Protein AF-A0A971TIW9-F1 (afdb_monomer)

pLDDT: mean 75.79, std 21.66, range [33.97, 98.25]

Radius of gyration: 29.21 Å; Cα contacts (8 Å, |Δi|>4): 356; chains: 1; bounding box: 80×48×83 Å

Foldseek 3Di:
DPPPDLVQLVVQLVVLVCQLPVQLVCCVVPVPVPDPVVSVVSNVVSNVVSVVSNVVSVVVSVPPDPVVVVVCVVVPPDPDDDPDDDFDDDDNDGDPPPPPPPPDPDDPPPFADEDEDAEEEAPAEAEGHHEYAYAEAEYQQEYLEEYEYRYQEYEANDEYNYEYEDDHAEYADDAPYEYAEEYEDAAYNYYHYNYYYNYHDHYDPNRDPPPDPPPPPPDPDDDDD

Nearest PDB structures (foldseek):
  5l8b-assembly2_Q  TM=6.158E-01  e=6.269E+00  Rhodospirillum rubrum
  5l89-assembly3_Z  TM=5.753E-01  e=5.936E+00  Rhodospirillum rubrum
  5l8b-assembly4_a  TM=6.052E-01  e=6.994E+00  Rhodospirillum rubrum

Solvent-accessible surface area (backbone atoms only — not comparable to full-atom values): 12823 Å² total; per-residue (Å²): 133,84,82,73,50,77,69,49,28,56,49,38,35,53,52,16,52,47,48,37,52,48,52,47,53,48,47,69,73,68,35,84,87,53,58,70,68,58,54,51,54,54,39,54,49,37,40,51,53,18,49,50,48,24,52,54,23,50,51,59,48,68,72,55,74,74,72,64,67,58,48,59,59,62,71,71,68,70,95,65,93,74,86,79,82,82,84,77,82,60,90,93,51,86,67,81,76,71,72,74,78,73,78,66,83,67,71,96,79,71,87,51,49,78,47,75,46,63,67,44,76,36,82,56,62,36,76,54,39,34,31,40,43,33,44,35,38,37,32,53,47,21,26,61,23,38,36,38,39,41,24,45,33,35,41,36,42,20,46,25,55,25,40,39,36,38,37,39,39,37,40,37,31,34,70,80,9,39,30,59,27,38,38,36,40,75,37,34,65,41,72,48,76,63,32,49,71,74,32,59,80,45,64,52,94,85,39,69,69,77,78,72,86,64,74,81,74,78,74,80,83,76,81,87,132

Mean predicted aligned error: 17.7 Å

Sequence (225 aa):
MIKFGKAGSVAGTVVGLFIAFWLPFMVLGLGHNLPAVAQTIIICTAILVGGLVSFVSAFFGTVIPSNLDDLDKLVGADGVGGRGRIEIVKNGKKIVIEPARSRSSGKPGDGFQEISGHVINMDKPIEGPTRFRCHTLEIEAGAMADIDVEAHVALLSGPIDGRVTFFGHHLAIAEGAVLTGDLTIRRAHTVEIEGQVQGEINGRENCFAFQDLRPQANSPDTPPA

Secondary structure (DSSP, 8-state):
-----THHHHHHHHHHHHHHHHHHHHHHHHGGGS-HHHHHHHHHHHHHHHHHHHHHHHHHHHHS-GGGHHHHHHHSS--S----------TT---------------S-SSPEEEE-SEEEE-S-B-S-EEEESSEEEESS-BSS-EEEE-SEEEE-S-B-S-EEEESSEEEE-TT-EE-S-EEEEE-SEEEE-SEE-S-EEE-TTS--------------PPP-

Structure (mmCIF, N/CA/C/O backbone):
data_AF-A0A971TIW9-F1
#
_entry.id   AF-A0A971TIW9-F1
#
loop_
_atom_site.group_PDB
_atom_site.id
_atom_site.type_symbol
_atom_site.label_atom_id
_atom_site.label_alt_id
_atom_site.label_comp_id
_atom_site.label_asym_id
_atom_site.label_entity_id
_atom_site.label_seq_id
_atom_site.pdbx_PDB_ins_code
_atom_site.Cartn_x
_atom_site.Cartn_y
_atom_site.Cartn_z
_atom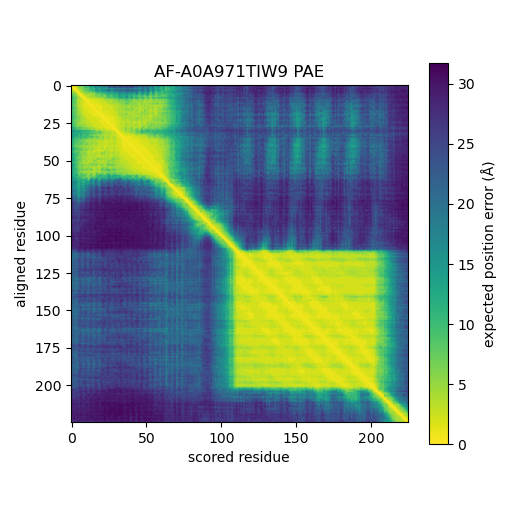_site.occupancy
_atom_site.B_iso_or_equiv
_atom_site.auth_seq_id
_atom_site.auth_comp_id
_atom_site.auth_asym_id
_atom_site.auth_atom_id
_atom_site.pdbx_PDB_model_num
ATOM 1 N N . MET A 1 1 ? 11.297 -12.223 -6.460 1.00 41.75 1 MET A N 1
ATOM 2 C CA . MET A 1 1 ? 11.631 -10.801 -6.693 1.00 41.75 1 MET A CA 1
ATOM 3 C C . MET A 1 1 ? 13.125 -10.624 -6.459 1.00 41.75 1 MET A C 1
ATOM 5 O O . MET A 1 1 ? 13.566 -10.711 -5.320 1.00 41.75 1 MET A O 1
ATOM 9 N N . ILE A 1 2 ? 13.926 -10.507 -7.520 1.00 39.75 2 ILE A N 1
ATOM 10 C CA . ILE A 1 2 ? 15.374 -10.290 -7.389 1.00 39.75 2 ILE A CA 1
ATOM 11 C C . ILE A 1 2 ? 15.553 -8.825 -6.985 1.00 39.75 2 ILE A C 1
ATOM 13 O O . ILE A 1 2 ? 15.167 -7.933 -7.737 1.00 39.75 2 ILE A O 1
ATOM 17 N N . LYS A 1 3 ? 16.058 -8.576 -5.773 1.00 40.16 3 LYS A N 1
ATOM 18 C CA . LYS A 1 3 ? 16.328 -7.224 -5.271 1.00 40.16 3 LYS A CA 1
ATOM 19 C C . LYS A 1 3 ? 17.497 -6.631 -6.063 1.00 40.16 3 LYS A C 1
ATOM 21 O O . LYS A 1 3 ? 18.653 -6.790 -5.681 1.00 40.16 3 LYS A O 1
ATOM 26 N N . PHE A 1 4 ? 17.205 -5.961 -7.173 1.00 48.56 4 PHE A N 1
ATOM 27 C CA . PHE A 1 4 ? 18.175 -5.112 -7.857 1.00 48.56 4 PHE A CA 1
ATOM 28 C C . PHE A 1 4 ? 18.358 -3.831 -7.038 1.00 48.56 4 PHE A C 1
ATOM 30 O O . PHE A 1 4 ? 17.737 -2.807 -7.297 1.00 48.56 4 PHE A O 1
ATOM 37 N N . GLY A 1 5 ? 19.183 -3.914 -5.992 1.00 54.50 5 GLY A N 1
ATOM 38 C CA . GLY A 1 5 ? 19.692 -2.728 -5.305 1.00 54.50 5 GLY A CA 1
ATOM 39 C C . GLY A 1 5 ? 20.625 -1.917 -6.213 1.00 54.50 5 GLY A C 1
ATOM 40 O O . GLY A 1 5 ? 20.881 -2.298 -7.355 1.00 54.50 5 GLY A O 1
ATOM 41 N N . LYS A 1 6 ? 21.202 -0.831 -5.682 1.00 51.62 6 LYS A N 1
ATOM 42 C CA . LYS A 1 6 ? 22.160 0.074 -6.364 1.00 51.62 6 LYS A CA 1
ATOM 43 C C . LYS A 1 6 ? 23.254 -0.638 -7.186 1.00 51.62 6 LYS A C 1
ATOM 45 O O . LYS A 1 6 ? 23.723 -0.094 -8.182 1.00 51.62 6 LYS A O 1
ATOM 50 N N . ALA A 1 7 ? 23.613 -1.871 -6.821 1.00 57.78 7 ALA A N 1
ATOM 51 C CA . ALA A 1 7 ? 24.529 -2.731 -7.573 1.00 57.78 7 ALA A CA 1
ATOM 52 C C . ALA A 1 7 ? 24.087 -3.001 -9.029 1.00 57.78 7 ALA A C 1
ATOM 54 O O . ALA A 1 7 ? 24.935 -3.119 -9.910 1.00 57.78 7 ALA A O 1
ATOM 55 N N . GLY A 1 8 ? 22.779 -3.048 -9.304 1.00 61.31 8 GLY A N 1
ATOM 56 C CA . GLY A 1 8 ? 22.238 -3.259 -10.648 1.00 61.31 8 GLY A CA 1
ATOM 57 C C . GLY A 1 8 ? 22.521 -2.103 -11.607 1.00 61.31 8 GLY A C 1
ATOM 58 O O . GLY A 1 8 ? 22.918 -2.337 -12.746 1.00 61.31 8 GLY A O 1
ATOM 59 N N . SER A 1 9 ? 22.379 -0.860 -11.134 1.00 65.00 9 SER A N 1
ATOM 60 C CA . SER A 1 9 ? 22.607 0.331 -11.966 1.00 65.00 9 SER A CA 1
ATOM 61 C C . SER A 1 9 ? 24.085 0.491 -12.330 1.00 65.00 9 SER A C 1
ATOM 63 O O . SER A 1 9 ? 24.413 0.770 -13.484 1.00 65.00 9 SER A O 1
ATOM 65 N N . VAL A 1 10 ? 24.990 0.223 -11.380 1.00 74.94 10 VAL A N 1
ATOM 66 C CA . VAL A 1 10 ? 26.438 0.269 -11.631 1.00 74.94 10 VAL A CA 1
ATOM 67 C C . VAL A 1 10 ? 26.849 -0.808 -12.639 1.00 74.94 10 VAL A C 1
ATOM 69 O O . VAL A 1 10 ? 27.626 -0.528 -13.551 1.00 74.94 10 VAL A O 1
ATOM 72 N N . ALA A 1 11 ? 26.288 -2.016 -12.531 1.00 77.25 11 ALA A N 1
ATOM 73 C CA . ALA A 1 11 ? 26.584 -3.106 -13.457 1.00 77.25 11 ALA A CA 1
ATOM 74 C C . ALA A 1 11 ? 26.176 -2.774 -14.904 1.00 77.25 11 ALA A C 1
ATOM 76 O O . ALA A 1 11 ? 26.962 -2.998 -15.825 1.00 77.25 11 ALA A O 1
ATOM 77 N N . GLY A 1 12 ? 24.992 -2.187 -15.115 1.00 74.31 12 GLY A N 1
ATOM 78 C CA . GLY A 1 12 ? 24.522 -1.817 -16.455 1.00 74.31 12 GLY A CA 1
ATOM 79 C C . GLY A 1 12 ? 25.384 -0.741 -17.126 1.00 74.31 12 GLY A C 1
ATOM 80 O O . GLY A 1 12 ? 25.718 -0.867 -18.305 1.00 74.31 12 GLY A O 1
ATOM 81 N N . THR A 1 13 ? 25.831 0.267 -16.371 1.00 78.38 13 THR A N 1
ATOM 82 C CA . THR A 1 13 ? 26.701 1.339 -16.891 1.00 78.38 13 THR A CA 1
ATOM 83 C C . THR A 1 13 ? 28.080 0.811 -17.292 1.00 78.38 13 THR A C 1
ATOM 85 O O . THR A 1 13 ? 28.599 1.172 -18.349 1.00 78.38 13 THR A O 1
ATOM 88 N N . VAL A 1 14 ? 28.665 -0.088 -16.491 1.00 83.75 14 VAL A N 1
ATOM 89 C CA . VAL A 1 14 ? 29.971 -0.701 -16.792 1.00 83.75 14 VAL A CA 1
ATOM 90 C C . VAL A 1 14 ? 29.894 -1.575 -18.045 1.00 83.75 14 VAL A C 1
ATOM 92 O O . VAL A 1 14 ? 30.758 -1.473 -18.915 1.00 83.75 14 VAL A O 1
ATOM 95 N N . VAL A 1 15 ? 28.842 -2.389 -18.183 1.00 83.69 15 VAL A N 1
ATOM 96 C CA . VAL A 1 15 ? 28.640 -3.235 -19.372 1.00 83.69 15 VAL A CA 1
ATOM 97 C C . VAL A 1 15 ? 28.394 -2.385 -20.623 1.00 83.69 15 VAL A C 1
ATOM 99 O O . VAL A 1 15 ? 28.993 -2.650 -21.665 1.00 83.69 15 VAL A O 1
ATOM 102 N N . GLY A 1 16 ? 27.573 -1.333 -20.526 1.00 77.25 16 GLY A N 1
ATOM 103 C CA . GLY A 1 16 ? 27.305 -0.421 -21.642 1.00 77.25 16 GLY A CA 1
ATOM 104 C C . GLY A 1 16 ? 28.568 0.280 -22.151 1.00 77.25 16 GLY A C 1
ATOM 105 O O . GLY A 1 16 ? 28.813 0.308 -23.358 1.00 77.25 16 GLY A O 1
ATOM 106 N N . LEU A 1 17 ? 29.415 0.773 -21.239 1.00 83.25 17 LEU A N 1
ATOM 107 C CA . LEU A 1 17 ? 30.712 1.362 -21.588 1.00 83.25 17 LEU A CA 1
ATOM 108 C C . LEU A 1 17 ? 31.653 0.334 -22.219 1.00 83.25 17 LEU A C 1
ATOM 110 O O . LEU A 1 17 ? 32.301 0.630 -23.220 1.00 83.25 17 LEU A O 1
ATOM 114 N N . PHE A 1 18 ? 31.699 -0.885 -21.681 1.00 86.50 18 PHE A N 1
ATOM 115 C CA . PHE A 1 18 ? 32.537 -1.936 -22.245 1.00 86.50 18 PHE A CA 1
ATOM 116 C C . PHE A 1 18 ? 32.156 -2.234 -23.700 1.00 86.50 18 PHE A C 1
ATOM 118 O O . PHE A 1 18 ? 33.022 -2.240 -24.567 1.00 86.50 18 PHE A O 1
ATOM 125 N N . ILE A 1 19 ? 30.864 -2.386 -23.998 1.00 80.25 19 ILE A N 1
ATOM 126 C CA . ILE A 1 19 ? 30.370 -2.601 -25.367 1.00 80.25 19 ILE A CA 1
ATOM 127 C C . ILE A 1 19 ? 30.718 -1.407 -26.267 1.00 80.25 19 ILE A C 1
ATOM 129 O O . ILE A 1 19 ? 31.221 -1.606 -27.373 1.00 80.25 19 ILE A O 1
ATOM 133 N N . ALA A 1 20 ? 30.504 -0.177 -25.791 1.00 78.88 20 ALA A N 1
ATOM 134 C CA . ALA A 1 20 ? 30.730 1.036 -26.574 1.00 78.88 20 ALA A CA 1
ATOM 135 C C . ALA A 1 20 ? 32.203 1.255 -26.963 1.00 78.88 20 ALA A C 1
ATOM 137 O O . ALA A 1 20 ? 32.463 1.797 -28.032 1.00 78.88 20 ALA A O 1
ATOM 138 N N . PHE A 1 21 ? 33.164 0.829 -26.135 1.00 86.25 21 PHE A N 1
ATOM 139 C CA . PHE A 1 21 ? 34.598 1.001 -26.409 1.00 86.25 21 PHE A CA 1
ATOM 140 C C . PHE A 1 21 ? 35.262 -0.242 -27.010 1.00 86.25 21 PHE A C 1
ATOM 142 O O . PHE A 1 21 ? 36.116 -0.122 -27.891 1.00 86.25 21 PHE A O 1
ATOM 149 N N . TRP A 1 22 ? 34.866 -1.439 -26.576 1.00 89.69 22 TRP A N 1
ATOM 150 C CA . TRP A 1 22 ? 35.514 -2.682 -26.990 1.00 89.69 22 TRP A CA 1
ATOM 151 C C . TRP A 1 22 ? 35.197 -3.054 -28.438 1.00 89.69 22 TRP A C 1
ATOM 153 O O . TRP A 1 22 ? 36.095 -3.456 -29.178 1.00 89.69 22 TRP A O 1
ATOM 163 N N . LEU A 1 23 ? 33.941 -2.896 -28.873 1.00 84.69 23 LEU A N 1
ATOM 164 C CA . LEU A 1 23 ? 33.537 -3.220 -30.246 1.00 84.69 23 LEU A CA 1
ATOM 165 C C . LEU A 1 23 ? 34.269 -2.360 -31.284 1.00 84.69 23 LEU A C 1
ATOM 167 O O . LEU A 1 23 ? 34.864 -2.940 -32.192 1.00 84.69 23 LEU A O 1
ATOM 171 N N . PRO A 1 24 ? 34.311 -1.018 -31.163 1.00 83.56 24 PRO A N 1
ATOM 172 C CA . PRO A 1 24 ? 35.078 -0.191 -32.091 1.00 83.56 24 PRO A CA 1
ATOM 173 C C . PRO A 1 24 ? 36.568 -0.531 -32.093 1.00 83.56 24 PRO A C 1
ATOM 175 O O . PRO A 1 24 ? 37.164 -0.627 -33.162 1.00 83.56 24 PRO A O 1
ATOM 178 N N . PHE A 1 25 ? 37.160 -0.780 -30.921 1.00 90.25 25 PHE A N 1
ATOM 179 C CA . PHE A 1 25 ? 38.563 -1.180 -30.823 1.00 90.25 25 PHE A CA 1
ATOM 180 C C . PHE A 1 25 ? 38.835 -2.502 -31.559 1.00 90.25 25 PHE A C 1
ATOM 182 O O . PHE A 1 25 ? 39.784 -2.600 -32.337 1.00 90.25 25 PHE A O 1
ATOM 189 N N . MET A 1 26 ? 37.968 -3.503 -31.380 1.00 92.00 26 MET A N 1
ATOM 190 C CA . MET A 1 26 ? 38.096 -4.798 -32.047 1.00 92.00 26 MET A CA 1
ATOM 191 C C . MET A 1 26 ? 37.907 -4.682 -33.568 1.00 92.00 26 MET A C 1
ATOM 193 O O . MET A 1 26 ? 38.669 -5.280 -34.329 1.00 92.00 26 MET A O 1
ATOM 197 N N . VAL A 1 27 ? 36.928 -3.894 -34.023 1.00 86.75 27 VAL A N 1
ATOM 198 C CA . VAL A 1 27 ? 36.669 -3.662 -35.454 1.00 86.75 27 VAL A CA 1
ATOM 199 C C . VAL A 1 27 ? 37.838 -2.929 -36.110 1.00 86.75 27 VAL A C 1
ATOM 201 O O . VAL A 1 27 ? 38.217 -3.279 -37.223 1.00 86.75 27 VAL A O 1
ATOM 204 N N . LEU A 1 28 ? 38.464 -1.973 -35.423 1.00 86.38 28 LEU A N 1
ATOM 205 C CA . LEU A 1 28 ? 39.648 -1.282 -35.937 1.00 86.38 28 LEU A CA 1
ATOM 206 C C . LEU A 1 28 ? 40.886 -2.194 -35.980 1.00 86.38 28 LEU A C 1
ATOM 208 O O . LEU A 1 28 ? 41.663 -2.116 -36.928 1.00 86.38 28 LEU A O 1
ATOM 212 N N . GLY A 1 29 ? 41.064 -3.081 -34.994 1.00 88.06 29 GLY A N 1
ATOM 213 C CA . GLY A 1 29 ? 42.216 -3.989 -34.934 1.00 88.06 29 GLY A CA 1
ATOM 214 C C . GLY A 1 29 ? 42.144 -5.171 -35.909 1.00 88.06 29 GLY A C 1
ATOM 215 O O . GLY A 1 29 ? 43.148 -5.542 -36.517 1.00 88.06 29 GLY A O 1
ATOM 216 N N . LEU A 1 30 ? 40.960 -5.765 -36.083 1.00 89.12 30 LEU A N 1
ATOM 217 C CA . LEU A 1 30 ? 40.771 -6.999 -36.862 1.00 89.12 30 LEU A CA 1
ATOM 218 C C . LEU A 1 30 ? 40.024 -6.784 -38.185 1.00 89.12 30 LEU A C 1
ATOM 220 O O . LEU A 1 30 ? 40.005 -7.669 -39.037 1.00 89.12 30 LEU A O 1
ATOM 224 N N . GLY A 1 31 ? 39.409 -5.619 -38.382 1.00 79.44 31 GLY A N 1
ATOM 225 C CA . GLY A 1 31 ? 38.513 -5.355 -39.505 1.00 79.44 31 GLY A CA 1
ATOM 226 C C . GLY A 1 31 ? 39.189 -4.962 -40.811 1.00 79.44 31 GLY A C 1
ATOM 227 O O . GLY A 1 31 ? 38.477 -4.555 -41.720 1.00 79.44 31 GLY A O 1
ATOM 228 N N . HIS A 1 32 ? 40.511 -5.084 -40.961 1.00 87.44 32 HIS A N 1
ATOM 229 C CA . HIS A 1 32 ? 41.237 -4.647 -42.168 1.00 87.44 32 HIS A CA 1
ATOM 230 C C . HIS A 1 32 ? 40.741 -5.293 -43.480 1.00 87.44 32 HIS A C 1
ATOM 232 O O . HIS A 1 32 ? 40.979 -4.748 -44.551 1.00 87.44 32 HIS A O 1
ATOM 238 N N . ASN A 1 33 ? 40.004 -6.407 -43.400 1.00 89.12 33 ASN A N 1
ATOM 239 C CA . ASN A 1 33 ? 39.384 -7.077 -44.552 1.00 89.12 33 ASN A CA 1
ATOM 240 C C . ASN A 1 33 ? 37.936 -6.637 -44.845 1.00 89.12 33 ASN A C 1
ATOM 242 O O . ASN A 1 33 ? 37.328 -7.122 -45.797 1.00 89.12 33 ASN A O 1
ATOM 246 N N . LEU A 1 34 ? 37.352 -5.756 -44.030 1.00 89.81 34 LEU A N 1
ATOM 247 C CA . LEU A 1 34 ? 35.987 -5.266 -44.214 1.00 89.81 34 LEU A CA 1
ATOM 248 C C . LEU A 1 34 ? 35.975 -3.979 -45.054 1.00 89.81 34 LEU A C 1
ATOM 250 O O . LEU A 1 34 ? 36.832 -3.114 -44.860 1.00 89.81 34 LEU A O 1
ATOM 254 N N . PRO A 1 35 ? 34.975 -3.794 -45.936 1.00 92.88 35 PRO A N 1
ATOM 255 C CA . PRO A 1 35 ? 34.769 -2.530 -46.632 1.00 92.88 35 PRO A CA 1
ATOM 256 C C . PRO A 1 35 ? 34.612 -1.373 -45.637 1.00 92.88 35 PRO A C 1
ATOM 258 O O . PRO A 1 35 ? 33.905 -1.513 -44.637 1.00 92.88 35 PRO A O 1
ATOM 261 N N . ALA A 1 36 ? 35.201 -0.212 -45.941 1.00 90.00 36 ALA A N 1
ATOM 262 C CA . ALA A 1 36 ? 35.175 0.963 -45.060 1.00 90.00 36 ALA A CA 1
ATOM 263 C C . ALA A 1 36 ? 33.749 1.348 -44.618 1.00 90.00 36 ALA A C 1
ATOM 265 O O . ALA A 1 36 ? 33.511 1.649 -43.453 1.00 90.00 36 ALA A O 1
ATOM 266 N N . VAL A 1 37 ? 32.777 1.235 -45.530 1.00 92.12 37 VAL A N 1
ATOM 267 C CA . VAL A 1 37 ? 31.359 1.507 -45.249 1.00 92.12 37 VAL A CA 1
ATOM 268 C C . VAL A 1 37 ? 30.797 0.562 -44.179 1.00 92.12 37 VAL A C 1
ATOM 270 O O . VAL A 1 37 ? 30.073 1.000 -43.287 1.00 92.12 37 VAL A O 1
ATOM 273 N N . ALA A 1 38 ? 31.158 -0.724 -44.221 1.00 87.50 38 ALA A N 1
ATOM 274 C CA . ALA A 1 38 ? 30.705 -1.703 -43.235 1.00 87.50 38 ALA A CA 1
ATOM 275 C C . ALA A 1 38 ? 31.308 -1.424 -41.849 1.00 87.50 38 ALA A C 1
ATOM 277 O O . ALA A 1 38 ? 30.596 -1.499 -40.849 1.00 87.50 38 ALA A O 1
ATOM 278 N N . G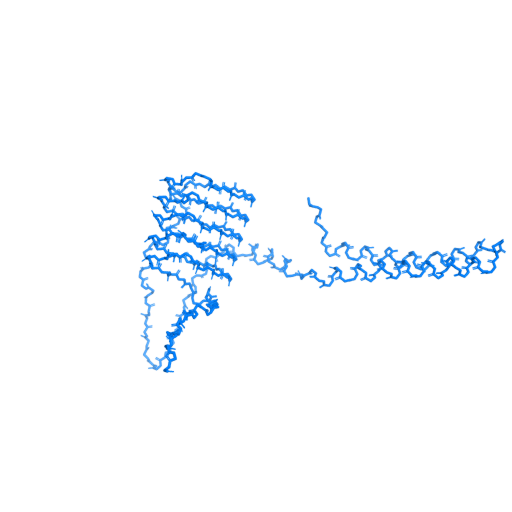LN A 1 39 ? 32.585 -1.030 -41.784 1.00 86.75 39 GLN A N 1
ATOM 279 C CA . GLN A 1 39 ? 33.228 -0.640 -40.525 1.00 86.75 39 GLN A CA 1
ATOM 280 C C . GLN A 1 39 ? 32.525 0.564 -39.883 1.00 86.75 39 GLN A C 1
ATOM 282 O O . GLN A 1 39 ? 32.211 0.522 -38.694 1.00 86.75 39 GLN A O 1
ATOM 287 N N . THR A 1 40 ? 32.215 1.607 -40.663 1.00 88.31 40 THR A N 1
ATOM 288 C CA . THR A 1 40 ? 31.514 2.797 -40.156 1.00 88.31 40 THR A CA 1
ATOM 289 C C . THR A 1 40 ? 30.134 2.450 -39.600 1.00 88.31 40 THR A C 1
ATOM 291 O O . THR A 1 40 ? 29.800 2.877 -38.497 1.00 88.31 40 THR A O 1
ATOM 294 N N . ILE A 1 41 ? 29.350 1.631 -40.313 1.00 92.12 41 ILE A N 1
ATOM 295 C CA . ILE A 1 41 ? 28.007 1.227 -39.864 1.00 92.12 41 ILE A CA 1
ATOM 296 C C . ILE A 1 41 ? 28.081 0.450 -38.544 1.00 92.12 41 ILE A C 1
ATOM 298 O O . ILE A 1 41 ? 27.307 0.727 -37.625 1.00 92.12 41 ILE A O 1
ATOM 302 N N . ILE A 1 42 ? 29.023 -0.489 -38.420 1.00 87.12 42 ILE A N 1
ATOM 303 C CA . ILE A 1 42 ? 29.188 -1.291 -37.199 1.00 87.12 42 ILE A CA 1
ATOM 304 C C . ILE A 1 42 ? 29.583 -0.398 -36.016 1.00 87.12 42 ILE A C 1
ATOM 306 O O . ILE A 1 42 ? 28.994 -0.516 -34.942 1.00 87.12 42 ILE A O 1
ATOM 310 N N . ILE A 1 43 ? 30.524 0.532 -36.213 1.00 85.88 43 ILE A N 1
ATOM 311 C CA . ILE A 1 43 ? 30.973 1.456 -35.161 1.00 85.88 43 ILE A CA 1
ATOM 312 C C . ILE A 1 43 ? 29.825 2.366 -34.707 1.00 85.88 43 ILE A C 1
ATOM 314 O O . ILE A 1 43 ? 29.561 2.463 -33.509 1.00 85.88 43 ILE A O 1
ATOM 318 N N . CYS A 1 44 ? 29.099 2.989 -35.640 1.00 89.12 44 CYS A N 1
ATOM 319 C CA . CYS A 1 44 ? 27.960 3.846 -35.306 1.00 89.12 44 CYS A CA 1
ATOM 320 C C . CYS A 1 44 ? 26.869 3.076 -34.550 1.00 89.12 44 CYS A C 1
ATOM 322 O O . CYS A 1 44 ? 26.337 3.576 -33.559 1.00 89.12 44 CYS A O 1
ATOM 324 N N . THR A 1 45 ? 26.572 1.845 -34.971 1.00 87.38 45 THR A N 1
ATOM 325 C CA . THR A 1 45 ? 25.563 1.003 -34.314 1.00 87.38 45 THR A CA 1
ATOM 326 C C . THR A 1 45 ? 25.990 0.628 -32.894 1.00 87.38 45 THR A C 1
ATOM 328 O O . THR A 1 45 ? 25.188 0.726 -31.968 1.00 87.38 45 THR A O 1
ATOM 331 N N . ALA A 1 46 ? 27.260 0.261 -32.691 1.00 83.12 46 ALA A N 1
ATOM 332 C CA . ALA A 1 46 ? 27.788 -0.085 -31.372 1.00 83.12 46 ALA A CA 1
ATOM 333 C C . ALA A 1 46 ? 27.729 1.097 -30.389 1.00 83.12 46 ALA A C 1
ATOM 335 O O . ALA A 1 46 ? 27.330 0.917 -29.238 1.00 83.12 46 ALA A O 1
ATOM 336 N N . ILE A 1 47 ? 28.063 2.309 -30.848 1.00 87.06 47 ILE A N 1
ATOM 337 C CA . ILE A 1 47 ? 27.987 3.528 -30.030 1.00 87.06 47 ILE A CA 1
ATOM 338 C C . ILE A 1 47 ? 26.534 3.844 -29.661 1.00 87.06 47 ILE A C 1
ATOM 340 O O . ILE A 1 47 ? 26.253 4.130 -28.498 1.00 87.06 47 ILE A O 1
ATOM 344 N N . LEU A 1 48 ? 25.603 3.760 -30.618 1.00 90.12 48 LEU A N 1
ATOM 345 C CA . LEU A 1 48 ? 24.187 4.043 -30.367 1.00 90.12 48 LEU A CA 1
ATOM 346 C C . LEU A 1 48 ? 23.572 3.050 -29.377 1.00 90.12 48 LEU A C 1
ATOM 348 O O . LEU A 1 48 ? 22.926 3.463 -28.415 1.00 90.12 48 LEU A O 1
ATOM 352 N N . VAL A 1 49 ? 23.800 1.750 -29.578 1.00 88.50 49 VAL A N 1
ATOM 353 C CA . VAL A 1 49 ? 23.253 0.706 -28.700 1.00 88.50 49 VAL A CA 1
ATOM 354 C C . VAL A 1 49 ? 23.897 0.768 -27.312 1.00 88.50 49 VAL A C 1
ATOM 356 O O . VAL A 1 49 ? 23.184 0.766 -26.309 1.00 88.50 49 VAL A O 1
ATOM 359 N N . GLY A 1 50 ? 25.227 0.883 -27.231 1.00 80.19 50 GLY A N 1
ATOM 360 C CA . GLY A 1 50 ? 25.940 0.984 -25.954 1.00 80.19 50 GLY A CA 1
ATOM 361 C C . GLY A 1 50 ? 25.574 2.249 -25.170 1.00 80.19 50 GLY A C 1
ATOM 362 O O . GLY A 1 50 ? 25.337 2.186 -23.961 1.00 80.19 50 GLY A O 1
ATOM 363 N N . GLY A 1 51 ? 25.449 3.385 -25.863 1.00 84.31 51 GLY A N 1
ATOM 364 C CA . GLY A 1 51 ? 25.013 4.654 -25.281 1.00 84.31 51 GLY A CA 1
ATOM 365 C C . GLY A 1 51 ? 23.588 4.590 -24.733 1.00 84.31 51 GLY A C 1
ATOM 366 O O . GLY A 1 51 ? 23.353 5.022 -23.604 1.00 84.31 51 GLY A O 1
ATOM 367 N N . LEU A 1 52 ? 22.652 3.990 -25.477 1.00 88.31 52 LEU A N 1
ATOM 368 C CA . LEU A 1 52 ? 21.261 3.840 -25.044 1.00 88.31 52 LEU A CA 1
ATOM 369 C C . LEU A 1 52 ? 21.143 2.973 -23.782 1.00 88.31 52 LEU A C 1
ATOM 371 O O . LEU A 1 52 ? 20.459 3.358 -22.836 1.00 88.31 52 LEU A O 1
ATOM 375 N N . VAL A 1 53 ? 21.839 1.834 -23.736 1.00 81.12 53 VAL A N 1
ATOM 376 C CA . VAL A 1 53 ? 21.833 0.943 -22.562 1.00 81.12 53 VAL A CA 1
ATOM 377 C C . VAL A 1 53 ? 22.395 1.653 -21.326 1.00 81.12 53 VAL A C 1
ATOM 379 O O . VAL A 1 53 ? 21.803 1.573 -20.248 1.00 81.12 53 VAL A O 1
ATOM 38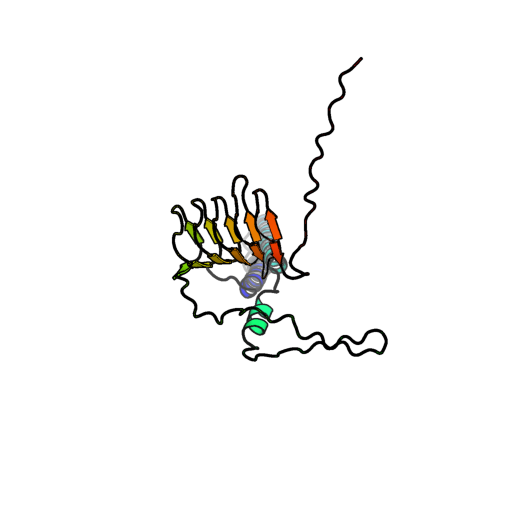2 N N . SER A 1 54 ? 23.493 2.399 -21.483 1.00 79.38 54 SER A N 1
ATOM 383 C CA . SER A 1 54 ? 24.086 3.192 -20.399 1.00 79.38 54 SER A CA 1
ATOM 384 C C . SER A 1 54 ? 23.126 4.278 -19.895 1.00 79.38 54 SER A C 1
ATOM 386 O O . SER A 1 54 ? 22.925 4.426 -18.689 1.00 79.38 54 SER A O 1
ATOM 388 N N . PHE A 1 55 ? 22.455 4.981 -20.812 1.00 83.62 55 PHE A N 1
ATOM 389 C CA . PHE A 1 55 ? 21.486 6.026 -20.479 1.00 83.62 55 PHE A CA 1
ATOM 390 C C . PHE A 1 55 ? 20.291 5.484 -19.684 1.00 83.62 55 PHE A C 1
ATOM 392 O O . PHE A 1 55 ? 19.931 6.038 -18.645 1.00 83.62 55 PHE A O 1
ATOM 399 N N . VAL A 1 56 ? 19.710 4.367 -20.127 1.00 83.31 56 VAL A N 1
ATOM 400 C CA . VAL A 1 56 ? 18.582 3.722 -19.441 1.00 83.31 56 VAL A CA 1
ATOM 401 C C . VAL A 1 56 ? 18.996 3.235 -18.045 1.00 83.31 56 VAL A C 1
ATOM 403 O O . VAL A 1 56 ? 18.274 3.461 -17.074 1.00 83.31 56 VAL A O 1
ATOM 406 N N . SER A 1 57 ? 20.186 2.640 -17.909 1.00 77.81 57 SER A N 1
ATOM 407 C CA . SER A 1 57 ? 20.713 2.172 -16.616 1.00 77.81 57 SER A CA 1
ATOM 408 C C . SER A 1 57 ? 20.982 3.315 -15.630 1.00 77.81 57 SER A C 1
ATOM 410 O O . SER A 1 57 ? 20.731 3.176 -14.427 1.00 77.81 57 SER A O 1
ATOM 412 N N . ALA A 1 58 ? 21.455 4.460 -16.130 1.00 78.69 58 ALA A N 1
ATOM 413 C CA . ALA A 1 58 ? 21.628 5.666 -15.331 1.00 78.69 58 ALA A CA 1
ATOM 414 C C . ALA A 1 58 ? 20.272 6.221 -14.874 1.00 78.69 58 ALA A C 1
ATOM 416 O O . ALA A 1 58 ? 20.104 6.536 -13.700 1.00 78.69 58 ALA A O 1
ATOM 417 N N . PHE A 1 59 ? 19.275 6.273 -15.762 1.00 79.50 59 PHE A N 1
ATOM 418 C CA . PHE A 1 59 ? 17.946 6.788 -15.432 1.00 79.50 59 PHE A CA 1
ATOM 419 C C . PHE A 1 59 ? 17.261 5.965 -14.332 1.00 79.50 59 PHE A C 1
ATOM 421 O O . PHE A 1 59 ? 16.798 6.524 -13.339 1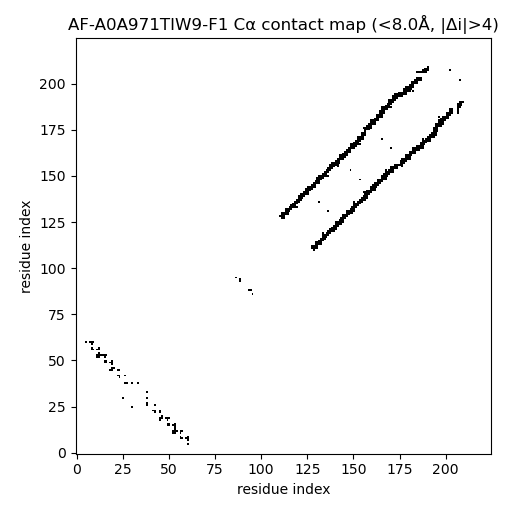.00 79.50 59 PHE A O 1
ATOM 428 N N . PHE A 1 6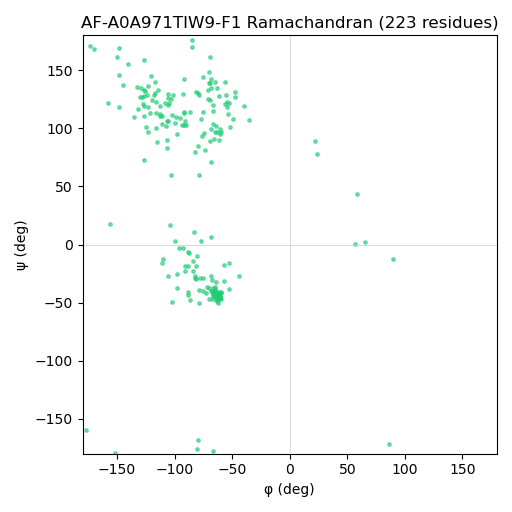0 ? 17.279 4.633 -14.437 1.00 73.38 60 PHE A N 1
ATOM 429 C CA . PHE A 1 60 ? 16.726 3.765 -13.391 1.00 73.38 60 PHE A CA 1
ATOM 430 C C . PHE A 1 60 ? 17.534 3.794 -12.085 1.00 73.38 60 PHE A C 1
ATOM 432 O O . PHE A 1 60 ? 16.961 3.606 -11.014 1.00 73.38 60 PHE A O 1
ATOM 439 N N . GLY A 1 61 ? 18.838 4.080 -12.147 1.00 65.25 61 GLY A N 1
ATOM 440 C CA . GLY A 1 61 ? 19.665 4.300 -10.958 1.00 65.25 61 GLY A CA 1
ATOM 441 C C . GLY A 1 61 ? 19.294 5.563 -10.182 1.00 65.25 61 GLY A C 1
ATOM 442 O O . GLY A 1 61 ? 19.313 5.549 -8.954 1.00 65.25 61 GLY A O 1
ATOM 443 N N . THR A 1 62 ? 18.930 6.638 -10.885 1.00 66.31 62 THR A N 1
ATOM 444 C CA . THR A 1 62 ? 18.596 7.934 -10.271 1.00 66.31 62 THR A CA 1
ATOM 445 C C . THR A 1 62 ? 17.159 7.991 -9.744 1.00 66.31 62 THR A C 1
ATOM 447 O O . THR A 1 62 ? 16.889 8.701 -8.780 1.00 66.31 62 THR A O 1
ATOM 450 N N . VAL A 1 63 ? 16.228 7.255 -10.362 1.00 59.94 63 VAL A N 1
ATOM 451 C CA . VAL A 1 63 ? 14.788 7.330 -10.043 1.00 59.94 63 VAL A CA 1
ATOM 452 C C . VAL A 1 63 ? 14.387 6.452 -8.850 1.00 59.94 63 VAL A C 1
ATOM 454 O O . VAL A 1 63 ? 13.315 6.656 -8.288 1.00 59.94 63 VAL A O 1
ATOM 457 N N . ILE A 1 64 ? 15.232 5.519 -8.397 1.00 55.31 64 ILE A N 1
ATOM 458 C CA . ILE A 1 64 ? 14.965 4.746 -7.174 1.00 55.31 64 ILE A CA 1
ATOM 459 C C . ILE A 1 64 ? 15.578 5.490 -5.974 1.00 55.31 64 ILE A C 1
ATOM 461 O O . ILE A 1 64 ? 16.797 5.433 -5.787 1.00 55.31 64 ILE A O 1
ATOM 465 N N . PRO A 1 65 ? 14.777 6.194 -5.145 1.00 49.53 65 PRO A N 1
ATOM 466 C CA . PRO A 1 65 ? 15.297 6.939 -4.008 1.00 49.53 65 PRO A CA 1
ATOM 467 C C . PRO A 1 65 ? 15.979 5.994 -3.016 1.00 49.53 65 PRO A C 1
ATOM 469 O O . PRO A 1 65 ? 15.405 5.020 -2.533 1.00 49.53 65 PRO A O 1
ATOM 472 N N . SER A 1 66 ? 17.218 6.324 -2.667 1.00 53.88 66 SER A N 1
ATOM 473 C CA . SER A 1 66 ? 18.094 5.594 -1.746 1.00 53.88 66 SER A CA 1
ATOM 474 C C . SER A 1 66 ? 17.660 5.603 -0.275 1.00 53.88 66 SER A C 1
ATOM 476 O O . SER A 1 66 ? 18.397 5.113 0.576 1.00 53.88 66 SER A O 1
ATOM 478 N N . ASN A 1 67 ? 16.479 6.134 0.037 1.00 52.56 67 ASN A N 1
ATOM 479 C CA . ASN A 1 67 ? 16.023 6.389 1.406 1.00 52.56 67 ASN A CA 1
ATOM 480 C C . ASN A 1 67 ? 15.557 5.127 2.156 1.00 52.56 67 ASN A C 1
ATOM 482 O O . ASN A 1 67 ? 15.095 5.228 3.289 1.00 52.56 67 ASN A O 1
ATOM 486 N N . LEU A 1 68 ? 15.667 3.940 1.551 1.00 54.12 68 LEU A N 1
ATOM 487 C CA . LEU A 1 68 ? 15.337 2.671 2.208 1.00 54.12 68 LEU A CA 1
ATOM 488 C C . LEU A 1 68 ? 16.524 2.049 2.962 1.00 54.12 68 LEU A C 1
ATOM 490 O O . LEU A 1 68 ? 16.293 1.249 3.862 1.00 54.12 68 LEU A O 1
ATOM 49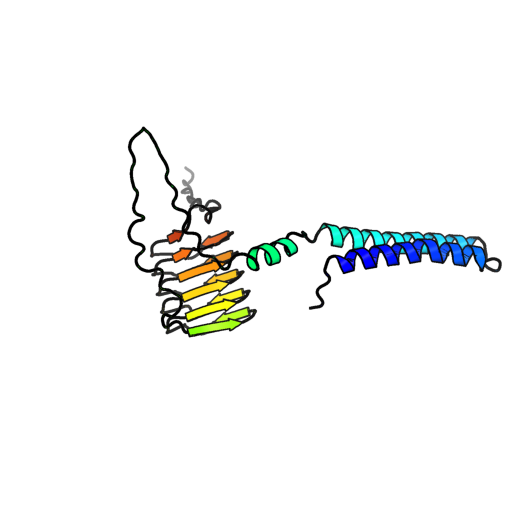4 N N . ASP A 1 69 ? 17.769 2.444 2.666 1.00 55.19 69 ASP A N 1
ATOM 495 C CA . ASP A 1 69 ? 18.954 1.890 3.348 1.00 55.19 69 ASP A CA 1
ATOM 496 C C . ASP A 1 69 ? 19.163 2.501 4.753 1.00 55.19 69 ASP A C 1
ATOM 498 O O . ASP A 1 69 ? 19.676 1.840 5.656 1.00 55.19 69 ASP A O 1
ATOM 502 N N . ASP A 1 70 ? 18.726 3.746 4.969 1.00 53.38 70 ASP A N 1
ATOM 503 C CA . ASP A 1 70 ? 18.798 4.405 6.284 1.00 53.38 70 ASP A CA 1
ATOM 504 C C . ASP A 1 70 ? 17.650 3.989 7.217 1.00 53.38 70 ASP A C 1
ATOM 506 O O . ASP A 1 70 ? 17.757 4.118 8.438 1.00 53.38 70 ASP A O 1
ATOM 510 N N . LEU A 1 71 ? 16.570 3.425 6.666 1.00 52.31 71 LEU A N 1
ATOM 511 C CA . LEU A 1 71 ? 15.437 2.946 7.454 1.00 52.31 71 LEU A CA 1
ATOM 512 C C . LEU A 1 71 ? 15.790 1.664 8.227 1.00 52.31 71 LEU A C 1
ATOM 514 O O . LEU A 1 71 ? 15.407 1.541 9.385 1.00 52.31 71 LEU A O 1
ATOM 518 N N . ASP A 1 72 ? 16.600 0.765 7.655 1.00 51.50 72 ASP A N 1
ATOM 519 C CA . ASP A 1 72 ? 17.100 -0.432 8.359 1.00 51.50 72 ASP A CA 1
ATOM 520 C C . ASP A 1 72 ? 18.081 -0.071 9.491 1.00 51.50 72 ASP A C 1
ATOM 522 O O . ASP A 1 72 ? 18.114 -0.729 10.532 1.00 51.50 72 ASP A O 1
ATOM 526 N N . LYS A 1 73 ? 18.836 1.030 9.345 1.00 51.72 73 LYS A N 1
ATOM 527 C CA . LYS A 1 73 ? 19.704 1.554 10.416 1.00 51.72 73 LYS A CA 1
ATOM 528 C C . LYS A 1 73 ? 18.934 2.260 11.532 1.00 51.72 73 LYS A C 1
ATOM 530 O O . LYS A 1 73 ? 19.388 2.230 12.672 1.00 51.72 73 LYS A O 1
ATOM 535 N N . LEU A 1 74 ? 17.780 2.856 11.234 1.00 52.31 74 LEU A N 1
ATOM 536 C CA . LEU A 1 74 ? 16.904 3.469 12.241 1.00 52.31 74 LEU A CA 1
ATOM 537 C C . LEU A 1 74 ? 15.996 2.448 12.942 1.00 52.31 74 LEU A C 1
ATOM 539 O O . LEU A 1 74 ? 15.650 2.638 14.103 1.00 52.31 74 LEU A O 1
ATOM 543 N N . VAL A 1 75 ? 15.635 1.351 12.275 1.00 53.62 75 VAL A N 1
ATOM 544 C CA . VAL A 1 75 ? 14.812 0.279 12.863 1.00 53.62 75 VAL A CA 1
ATOM 545 C C . VAL A 1 75 ? 15.661 -0.716 13.673 1.00 53.62 75 VAL A C 1
ATOM 547 O O . VAL A 1 75 ? 15.150 -1.344 14.596 1.00 53.62 75 VAL A O 1
ATOM 550 N N . GLY A 1 76 ? 16.969 -0.817 13.404 1.00 47.97 76 GLY A N 1
ATOM 551 C CA . GLY A 1 76 ? 17.880 -1.722 14.116 1.00 47.97 76 GLY A CA 1
ATOM 552 C C . GLY A 1 76 ? 18.532 -1.189 15.402 1.00 47.97 76 GLY A C 1
ATOM 553 O O . GLY A 1 76 ? 19.205 -1.969 16.075 1.00 47.97 76 GLY A O 1
ATOM 554 N N . ALA A 1 77 ? 18.383 0.097 15.754 1.00 49.03 77 ALA A N 1
ATOM 555 C CA . ALA A 1 77 ? 19.223 0.723 16.787 1.00 49.03 77 ALA A CA 1
ATOM 556 C C . ALA A 1 77 ? 18.547 1.100 18.119 1.00 49.03 77 ALA A C 1
ATOM 558 O O . ALA A 1 77 ? 19.279 1.273 19.085 1.00 49.03 77 ALA A O 1
ATOM 559 N N . ASP A 1 78 ? 17.216 1.162 18.240 1.00 45.72 78 ASP A N 1
ATOM 560 C CA . ASP A 1 78 ? 16.580 1.621 19.491 1.00 45.72 78 ASP A CA 1
ATOM 561 C C . ASP A 1 78 ? 15.542 0.642 20.045 1.00 45.72 78 ASP A C 1
ATOM 563 O O . ASP A 1 78 ? 14.337 0.885 20.104 1.00 45.72 78 ASP A O 1
ATOM 567 N N . GLY A 1 79 ? 16.053 -0.463 20.577 1.00 50.00 79 GLY A N 1
ATOM 568 C CA . GLY A 1 79 ? 15.409 -1.160 21.681 1.00 50.00 79 GLY A CA 1
ATOM 569 C C . GLY A 1 79 ? 15.693 -0.470 23.018 1.00 50.00 79 GLY A C 1
ATOM 570 O O . GLY A 1 79 ? 16.272 -1.111 23.883 1.00 50.00 79 GLY A O 1
ATOM 571 N N . VAL A 1 80 ? 15.326 0.803 23.226 1.00 45.16 80 VAL A N 1
ATOM 572 C CA . VAL A 1 80 ? 15.389 1.447 24.558 1.00 45.16 80 VAL A CA 1
ATOM 573 C C . VAL A 1 80 ? 14.281 2.490 24.722 1.00 45.16 80 VAL A C 1
ATOM 575 O O . VAL A 1 80 ? 14.218 3.499 24.027 1.00 45.16 80 VAL A O 1
ATOM 578 N N . GLY A 1 81 ? 13.404 2.260 25.700 1.00 46.03 81 GLY A N 1
ATOM 579 C CA . GLY A 1 81 ? 12.351 3.188 26.096 1.00 46.03 81 GLY A CA 1
ATOM 580 C C . GLY A 1 81 ? 12.894 4.502 26.662 1.00 46.03 81 GLY A C 1
ATOM 581 O O . GLY A 1 81 ? 13.245 4.586 27.835 1.00 46.03 81 GLY A O 1
ATOM 582 N N . GLY A 1 82 ? 12.877 5.555 25.850 1.00 38.03 82 GLY A N 1
ATOM 583 C CA . GLY A 1 82 ? 13.083 6.933 26.286 1.00 38.03 82 GLY A CA 1
ATOM 584 C C . GLY A 1 82 ? 11.752 7.658 26.474 1.00 38.03 82 GLY A C 1
ATOM 585 O O . GLY A 1 82 ? 11.202 8.217 25.529 1.00 38.03 82 GLY A O 1
ATOM 586 N N . ARG A 1 83 ? 11.222 7.683 27.705 1.00 45.75 83 ARG A N 1
ATOM 587 C CA . ARG A 1 83 ? 10.161 8.622 28.112 1.00 45.75 83 ARG A CA 1
ATOM 588 C C . ARG A 1 83 ? 10.726 10.047 28.086 1.00 45.75 83 ARG A C 1
ATOM 590 O O . ARG A 1 83 ? 11.262 10.524 29.083 1.00 45.75 83 ARG A O 1
ATOM 597 N N . GLY A 1 84 ? 10.597 10.723 26.949 1.00 36.88 84 GLY A N 1
ATOM 598 C CA . GLY A 1 84 ? 10.855 12.155 26.836 1.00 36.88 84 GLY A CA 1
ATOM 599 C C . GLY A 1 84 ? 9.816 12.945 27.630 1.00 36.88 84 GLY A C 1
ATOM 600 O O . GLY A 1 84 ? 8.668 13.077 27.215 1.00 36.88 84 GLY A O 1
ATOM 601 N N . ARG A 1 85 ? 10.215 13.450 28.798 1.00 37.47 85 ARG A N 1
ATOM 602 C CA . ARG A 1 85 ? 9.477 14.452 29.570 1.00 37.47 85 ARG A CA 1
ATOM 603 C C . ARG A 1 85 ? 9.699 15.803 28.895 1.00 37.47 85 ARG A C 1
ATOM 605 O O . ARG A 1 85 ? 10.799 16.341 28.965 1.00 37.47 85 ARG A O 1
ATOM 612 N N . ILE A 1 86 ? 8.679 16.332 28.228 1.00 38.50 86 ILE A N 1
ATOM 613 C CA . ILE A 1 86 ? 8.740 17.666 27.624 1.00 38.50 86 ILE A CA 1
ATOM 614 C C . ILE A 1 86 ? 8.217 18.663 28.659 1.00 38.50 86 ILE A C 1
ATOM 616 O O . ILE A 1 86 ? 7.045 18.634 29.027 1.00 38.50 86 ILE A O 1
ATOM 620 N N . GLU A 1 87 ? 9.099 19.528 29.157 1.00 33.97 87 GLU A N 1
ATOM 621 C CA . GLU A 1 87 ? 8.722 20.680 29.975 1.00 33.97 87 GLU A CA 1
ATOM 622 C C . GLU A 1 87 ? 8.603 21.898 29.057 1.00 33.97 87 GLU A C 1
ATOM 624 O O . GLU A 1 87 ? 9.603 22.408 28.559 1.00 33.97 87 GLU A O 1
ATOM 629 N N . ILE A 1 88 ? 7.378 22.367 28.812 1.00 41.38 88 ILE A N 1
ATOM 630 C CA . ILE A 1 88 ? 7.154 23.640 28.119 1.00 41.38 88 ILE A CA 1
ATOM 631 C C . ILE A 1 88 ? 6.879 24.701 29.183 1.00 41.38 88 ILE A C 1
ATOM 633 O O . ILE A 1 88 ? 5.838 24.695 29.838 1.00 41.38 88 ILE A O 1
ATOM 637 N N . VAL A 1 89 ? 7.829 25.619 29.365 1.00 39.88 89 VAL A N 1
ATOM 638 C CA . VAL A 1 89 ? 7.686 26.777 30.254 1.00 39.88 89 VAL A CA 1
ATOM 639 C C . VAL A 1 89 ? 7.139 27.946 29.441 1.00 39.88 89 VAL A C 1
ATOM 641 O O . VAL A 1 89 ? 7.820 28.471 28.564 1.00 39.88 89 VAL A O 1
ATOM 644 N N . LYS A 1 90 ? 5.915 28.384 29.748 1.00 38.19 90 LYS A N 1
ATOM 645 C CA . LYS A 1 90 ? 5.339 29.629 29.221 1.00 38.19 90 LYS A CA 1
ATOM 646 C C . LYS A 1 90 ? 4.924 30.520 30.396 1.00 38.19 90 LYS A C 1
ATOM 648 O O . LYS A 1 90 ? 4.235 30.066 31.304 1.00 38.19 90 LYS A O 1
ATOM 653 N N . ASN A 1 91 ? 5.362 31.780 30.384 1.00 42.50 91 ASN A N 1
ATOM 654 C CA . ASN A 1 91 ? 5.000 32.834 31.348 1.00 42.50 91 ASN A CA 1
ATOM 655 C C . ASN A 1 91 ? 5.310 32.542 32.832 1.00 42.50 91 ASN A C 1
ATOM 657 O O . ASN A 1 91 ? 4.484 32.807 33.701 1.00 42.50 91 ASN A O 1
ATOM 661 N N . GLY A 1 92 ? 6.490 31.990 33.142 1.00 51.72 92 GLY A N 1
ATOM 662 C CA . GLY A 1 92 ? 7.011 31.918 34.520 1.00 51.72 92 GLY A CA 1
ATOM 663 C C . GLY A 1 92 ? 6.220 31.042 35.504 1.00 51.72 92 GLY A C 1
ATOM 664 O O . GLY A 1 92 ? 6.597 30.944 36.669 1.00 51.72 92 GLY A O 1
ATOM 665 N N . LYS A 1 93 ? 5.153 30.371 35.057 1.00 36.62 93 LYS A N 1
ATOM 666 C CA . LYS A 1 93 ? 4.339 29.469 35.870 1.00 36.62 93 LYS A CA 1
ATOM 667 C C . LYS A 1 93 ? 4.522 28.043 35.367 1.00 36.62 93 LYS A C 1
ATOM 669 O O . LYS A 1 93 ? 4.123 27.701 34.257 1.00 36.62 93 LYS A O 1
ATOM 674 N N . LYS A 1 94 ? 5.150 27.210 36.198 1.00 36.22 94 LYS A N 1
ATOM 675 C CA . LYS A 1 94 ? 5.371 25.785 35.938 1.00 36.22 94 LYS A CA 1
ATOM 676 C C . LYS A 1 94 ? 4.029 25.057 35.983 1.00 36.22 94 LYS A C 1
ATOM 678 O O . LYS A 1 94 ? 3.520 24.762 37.061 1.00 36.22 94 LYS A O 1
ATOM 683 N N . ILE A 1 95 ? 3.449 24.785 34.821 1.00 41.03 95 ILE A N 1
ATOM 684 C CA . ILE A 1 95 ? 2.299 23.892 34.705 1.00 41.03 95 ILE A CA 1
ATOM 685 C C . ILE A 1 95 ? 2.870 22.503 34.434 1.00 41.03 95 ILE A C 1
ATOM 687 O O . ILE A 1 95 ? 3.347 22.214 33.341 1.00 41.03 95 ILE A O 1
ATOM 691 N N . VAL A 1 96 ? 2.883 21.661 35.467 1.00 42.06 96 VAL A N 1
ATOM 692 C CA . VAL A 1 96 ? 3.143 20.230 35.304 1.00 42.06 96 VAL A CA 1
ATOM 693 C C . VAL A 1 96 ? 1.879 19.647 34.692 1.00 42.06 96 VAL A C 1
ATOM 695 O O . VAL A 1 96 ? 0.904 19.392 35.392 1.00 42.06 96 VAL A O 1
ATOM 698 N N . ILE A 1 97 ? 1.871 19.508 33.371 1.00 45.28 97 ILE A N 1
ATOM 699 C CA . ILE A 1 97 ? 0.848 18.723 32.693 1.00 45.28 97 ILE A CA 1
ATOM 700 C C . ILE A 1 97 ? 1.242 17.268 32.937 1.00 45.28 97 ILE A C 1
ATOM 702 O O . ILE A 1 97 ? 2.086 16.712 32.235 1.00 45.28 97 ILE A O 1
ATOM 706 N N . GLU A 1 98 ? 0.686 16.662 33.988 1.00 40.00 98 GLU A N 1
ATOM 707 C CA . GLU A 1 98 ? 0.569 15.209 34.008 1.00 40.00 98 GLU A CA 1
ATOM 708 C C . GLU A 1 98 ? -0.209 14.832 32.744 1.00 40.00 98 GLU A C 1
ATOM 710 O O . GLU A 1 98 ? -1.316 15.346 32.552 1.00 40.00 98 GLU A O 1
ATOM 715 N N . PRO A 1 99 ? 0.354 14.007 31.841 1.00 39.97 99 PRO A N 1
ATOM 716 C CA . PRO A 1 99 ? -0.407 13.523 30.705 1.00 39.97 99 PRO A CA 1
ATOM 717 C C . PRO A 1 99 ? -1.666 12.882 31.272 1.00 39.97 99 PRO A C 1
ATOM 719 O O . PRO A 1 99 ? -1.568 12.003 32.137 1.00 39.97 99 PRO A O 1
ATOM 722 N N . ALA A 1 100 ? -2.828 13.378 30.829 1.00 39.34 100 ALA A N 1
ATOM 723 C CA . ALA A 1 100 ? -4.125 12.806 31.150 1.00 39.34 100 ALA A CA 1
ATOM 724 C C . ALA A 1 100 ? -3.962 11.295 31.098 1.00 39.34 100 ALA A C 1
ATOM 726 O O . ALA A 1 100 ? -3.485 10.786 30.079 1.00 39.34 100 ALA A O 1
ATOM 727 N N . ARG A 1 101 ? -4.215 10.633 32.241 1.00 37.44 101 ARG A N 1
ATOM 728 C CA . ARG A 1 101 ? -3.997 9.200 32.441 1.00 37.44 101 ARG A CA 1
ATOM 729 C C . ARG A 1 101 ? -4.321 8.501 31.139 1.00 37.44 101 ARG A C 1
ATOM 731 O O . ARG A 1 101 ? -5.487 8.422 30.760 1.00 37.44 101 ARG A O 1
ATOM 738 N N . SER A 1 102 ? -3.266 8.052 30.463 1.00 38.34 102 SER A N 1
ATOM 739 C CA . SER A 1 102 ? -3.363 7.114 29.367 1.00 38.34 102 SER A CA 1
ATOM 740 C C . SER A 1 102 ? -4.200 5.976 29.934 1.00 38.34 102 SER A C 1
ATOM 742 O O . SER A 1 102 ? -3.727 5.220 30.786 1.00 38.34 102 SER A O 1
ATOM 744 N N . ARG A 1 103 ? -5.492 5.942 29.580 1.00 41.97 103 ARG A N 1
ATOM 745 C CA . ARG A 1 103 ? -6.306 4.743 29.719 1.00 41.97 103 ARG A CA 1
ATOM 746 C C . ARG A 1 103 ? -5.586 3.743 28.843 1.00 41.97 103 ARG A C 1
ATOM 748 O O . ARG A 1 103 ? -5.685 3.820 27.626 1.00 41.97 103 ARG A O 1
ATOM 755 N N . SER A 1 104 ? -4.731 2.969 29.506 1.00 38.66 104 SER A N 1
ATOM 756 C CA . SER A 1 104 ? -4.077 1.762 29.036 1.00 38.66 104 SER A CA 1
ATOM 757 C C . SER A 1 104 ? -4.008 1.674 27.513 1.00 38.66 104 SER A C 1
ATOM 759 O O . SER A 1 104 ? -4.862 1.047 26.888 1.00 38.66 104 SER A O 1
ATOM 761 N N . SER A 1 105 ? -2.945 2.217 26.910 1.00 42.69 105 SER A N 1
ATOM 762 C CA . SER A 1 105 ? -2.377 1.498 25.773 1.00 42.69 105 SER A CA 1
ATOM 763 C C . SER A 1 105 ? -1.919 0.155 26.340 1.00 42.69 105 SER A C 1
ATOM 765 O O . SER A 1 105 ? -0.827 0.053 26.912 1.00 42.69 105 SER A O 1
ATOM 767 N N . GLY A 1 106 ? -2.822 -0.826 26.316 1.00 40.28 106 GLY A N 1
ATOM 768 C CA . GLY A 1 106 ? -2.527 -2.198 26.677 1.00 40.28 106 GLY A CA 1
ATOM 769 C C . GLY A 1 106 ? -1.248 -2.603 25.964 1.00 40.28 106 GLY A C 1
ATOM 770 O O . GLY A 1 106 ? -1.076 -2.383 24.762 1.00 40.28 106 GLY A O 1
ATOM 771 N N . LYS A 1 107 ? -0.293 -3.101 26.745 1.00 41.97 107 LYS A N 1
ATOM 772 C CA . LYS A 1 107 ? 0.821 -3.893 26.228 1.00 41.97 107 LYS A CA 1
ATOM 773 C C . LYS A 1 107 ? 0.211 -4.939 25.280 1.00 41.97 107 LYS A C 1
ATOM 775 O O . LYS A 1 107 ? -0.736 -5.588 25.708 1.00 41.97 107 LYS A O 1
ATOM 780 N N . PRO A 1 108 ? 0.714 -5.143 24.051 1.00 43.97 108 PRO A N 1
ATOM 781 C CA . PRO A 1 108 ? 0.156 -6.143 23.149 1.00 43.97 108 PRO A CA 1
ATOM 782 C C . PRO A 1 108 ? 0.364 -7.545 23.741 1.00 43.97 108 PRO A C 1
ATOM 784 O O . PRO A 1 108 ? 1.435 -8.135 23.636 1.00 43.97 108 PRO A O 1
ATOM 787 N N . GLY A 1 109 ? -0.684 -8.018 24.408 1.00 48.28 109 GLY A N 1
ATOM 788 C CA . GLY A 1 109 ? -0.915 -9.361 24.942 1.00 48.28 109 GLY A CA 1
ATOM 789 C C . GLY A 1 109 ? -2.422 -9.635 25.109 1.00 48.28 109 GLY A C 1
ATOM 790 O O . GLY A 1 109 ? -2.802 -10.538 25.845 1.00 48.28 109 GLY A O 1
ATOM 791 N N . ASP A 1 110 ? -3.269 -8.843 24.440 1.00 57.56 110 ASP A N 1
ATOM 792 C CA . ASP A 1 110 ? -4.702 -8.671 24.708 1.00 57.56 110 ASP A CA 1
ATOM 793 C C . ASP A 1 110 ? -5.568 -9.363 23.642 1.00 57.56 110 ASP A C 1
ATOM 795 O O . ASP A 1 110 ? -5.985 -8.701 22.713 1.00 57.56 110 ASP A O 1
ATOM 799 N N . GLY A 1 111 ? -5.838 -10.669 23.709 1.00 78.69 111 GLY A N 1
ATOM 800 C CA . GLY A 1 111 ? -7.013 -11.304 23.063 1.00 78.69 111 GLY A CA 1
ATOM 801 C C . GLY A 1 111 ? -7.266 -11.161 21.543 1.00 78.69 111 GLY A C 1
ATOM 802 O O . GLY A 1 111 ? -8.256 -11.713 21.072 1.00 78.69 111 GLY A O 1
ATOM 803 N N . PHE A 1 112 ? -6.426 -10.464 20.774 1.00 83.62 112 PHE A N 1
ATOM 804 C CA . PHE A 1 112 ? -6.576 -10.300 19.329 1.00 83.62 112 PHE A CA 1
ATOM 805 C C . PHE A 1 112 ? -6.075 -11.549 18.603 1.00 83.62 112 PHE A C 1
ATOM 807 O O . PHE A 1 112 ? -4.949 -11.999 18.830 1.00 83.62 112 PHE A O 1
ATOM 814 N N . GLN A 1 113 ? -6.880 -12.077 17.686 1.00 90.00 113 GLN A N 1
ATOM 815 C CA . GLN A 1 113 ? -6.423 -13.066 16.719 1.00 90.00 113 GLN A CA 1
ATOM 816 C C . GLN A 1 113 ? -5.501 -12.381 15.706 1.00 90.00 113 GLN A C 1
ATOM 818 O O . GLN A 1 113 ? -5.892 -11.396 15.092 1.00 90.00 113 GLN A O 1
ATOM 823 N N . GLU A 1 114 ? -4.276 -12.872 15.520 1.00 92.25 114 GLU A N 1
ATOM 824 C CA . GLU A 1 114 ? -3.345 -12.290 14.547 1.00 92.25 114 GLU A CA 1
ATOM 825 C C . GLU A 1 114 ? -3.449 -12.996 13.192 1.00 92.25 114 GLU A C 1
ATOM 827 O O . GLU A 1 114 ? -3.357 -14.222 13.104 1.00 92.25 114 GLU A O 1
ATOM 832 N N . ILE A 1 115 ? -3.606 -12.209 12.129 1.00 90.69 115 ILE A N 1
ATOM 833 C CA . ILE A 1 115 ? -3.616 -12.672 10.744 1.00 90.69 115 ILE A CA 1
ATOM 834 C C . ILE A 1 115 ? -2.519 -11.920 9.992 1.00 90.69 115 ILE A C 1
ATOM 836 O O . ILE A 1 115 ? -2.537 -10.693 9.884 1.00 90.69 115 ILE A O 1
ATOM 840 N N . SER A 1 116 ? -1.544 -12.674 9.486 1.00 92.19 116 SER A N 1
ATOM 841 C CA . SER A 1 116 ? -0.377 -12.143 8.781 1.00 92.19 116 SER A CA 1
ATOM 842 C C . SER A 1 116 ? -0.332 -12.624 7.334 1.00 92.19 116 SER A C 1
ATOM 844 O O . SER A 1 116 ? -0.584 -13.795 7.055 1.00 92.19 116 SER A O 1
ATOM 846 N N . GLY A 1 117 ? 0.042 -11.740 6.413 1.00 88.06 117 GLY A N 1
ATOM 847 C CA . GLY A 1 117 ? 0.120 -12.053 4.985 1.00 88.06 117 GLY A CA 1
ATOM 848 C C . GLY A 1 117 ? 0.734 -10.915 4.179 1.00 88.06 117 GLY A C 1
ATOM 849 O O . GLY A 1 117 ? 0.964 -9.834 4.703 1.00 88.06 117 GLY A O 1
ATOM 850 N N . HIS A 1 118 ? 1.030 -11.133 2.897 1.00 90.06 118 HIS A N 1
ATOM 851 C CA . HIS A 1 118 ? 1.453 -10.019 2.038 1.00 90.06 118 HIS A CA 1
ATOM 852 C C . HIS A 1 118 ? 0.242 -9.194 1.590 1.00 90.06 118 HIS A C 1
ATOM 854 O O . HIS A 1 118 ? 0.211 -7.984 1.791 1.00 90.06 118 HIS A O 1
ATOM 860 N N . VAL A 1 119 ? -0.777 -9.875 1.071 1.00 96.19 119 VAL A N 1
ATOM 861 C CA . VAL A 1 119 ? -2.075 -9.316 0.692 1.00 96.19 119 VAL A CA 1
ATOM 862 C C . VAL A 1 119 ? -3.139 -10.125 1.419 1.00 96.19 119 VAL A C 1
ATOM 864 O O . VAL A 1 119 ? -3.060 -11.356 1.431 1.00 96.19 119 VAL A O 1
ATOM 867 N N . ILE A 1 120 ? -4.081 -9.445 2.061 1.00 96.12 120 ILE A N 1
ATOM 868 C CA . ILE A 1 120 ? -5.182 -10.057 2.801 1.00 96.12 120 ILE A CA 1
ATOM 869 C C . ILE A 1 120 ? -6.483 -9.455 2.284 1.00 96.12 120 ILE A C 1
ATOM 871 O O . ILE A 1 120 ? -6.699 -8.257 2.440 1.00 96.12 120 ILE A O 1
ATOM 875 N N . ASN A 1 121 ? -7.351 -10.309 1.748 1.00 96.75 121 ASN A N 1
ATOM 876 C CA . ASN A 1 121 ? -8.691 -9.931 1.317 1.00 96.75 121 ASN A CA 1
ATOM 877 C C . ASN A 1 121 ? -9.698 -10.688 2.182 1.00 96.75 121 ASN A C 1
ATOM 879 O O . ASN A 1 121 ? -9.643 -11.918 2.254 1.00 96.75 121 ASN A O 1
ATOM 883 N N . MET A 1 122 ? -10.574 -9.950 2.860 1.00 95.94 122 MET A N 1
ATOM 884 C CA . MET A 1 122 ? -11.611 -10.497 3.731 1.00 95.94 122 MET A CA 1
ATOM 885 C C . MET A 1 122 ? -12.982 -10.351 3.078 1.00 95.94 122 MET A C 1
ATOM 887 O O . MET A 1 122 ? -13.597 -9.283 3.092 1.00 95.94 122 MET A O 1
ATOM 891 N N . ASP A 1 123 ? -13.452 -11.473 2.540 1.00 94.31 123 ASP A N 1
ATOM 892 C CA . ASP A 1 123 ? -14.770 -11.675 1.935 1.00 94.31 123 ASP A CA 1
ATOM 893 C C . ASP A 1 123 ? -15.834 -12.107 2.959 1.00 94.31 123 ASP A C 1
ATOM 895 O O . ASP A 1 123 ? -17.020 -12.204 2.641 1.00 94.31 123 ASP A O 1
ATOM 899 N N . LYS A 1 124 ? -15.420 -12.375 4.202 1.00 95.25 124 LYS A N 1
ATOM 900 C CA . LYS A 1 124 ? -16.289 -12.782 5.311 1.00 95.25 124 LYS A CA 1
ATOM 901 C C . LYS A 1 124 ? -16.202 -11.796 6.471 1.00 95.25 124 LYS A C 1
ATOM 903 O O . LYS A 1 124 ? -15.118 -11.265 6.724 1.00 95.25 124 LYS A O 1
ATOM 908 N N . PRO A 1 125 ? -17.318 -11.565 7.184 1.00 94.50 125 PRO A N 1
ATOM 909 C CA . PRO A 1 125 ? -17.333 -10.640 8.304 1.00 94.50 125 PRO A CA 1
ATOM 910 C C . PRO A 1 125 ? -16.443 -11.156 9.437 1.00 94.50 125 PRO A C 1
ATOM 912 O O . PRO A 1 125 ? -16.417 -12.349 9.745 1.00 94.50 125 PRO A O 1
ATOM 915 N N . ILE A 1 126 ? -15.709 -10.240 10.061 1.00 95.88 126 ILE A N 1
ATOM 916 C CA . ILE A 1 126 ? -14.824 -10.541 11.188 1.00 95.88 126 ILE A CA 1
ATOM 917 C C . ILE A 1 126 ? -15.639 -10.473 12.484 1.00 95.88 126 ILE A C 1
ATOM 919 O O . ILE A 1 126 ? -16.104 -9.402 12.869 1.00 95.88 126 ILE A O 1
ATOM 923 N N . GLU A 1 127 ? -15.814 -11.609 13.157 1.00 95.25 127 GLU A N 1
ATOM 924 C CA . GLU A 1 127 ? -16.660 -11.720 14.360 1.00 95.25 127 GLU A CA 1
ATOM 925 C C . GLU A 1 127 ? -15.905 -11.474 15.677 1.00 95.25 127 GLU A C 1
ATOM 927 O O . GLU A 1 127 ? -16.521 -11.230 16.711 1.00 95.25 127 GLU A O 1
ATOM 932 N N . GLY A 1 128 ? -14.571 -11.559 15.664 1.00 94.12 128 GLY A N 1
ATOM 933 C CA . GLY A 1 128 ? -13.735 -11.467 16.862 1.00 94.12 128 GLY A CA 1
ATOM 934 C C . GLY A 1 128 ? -12.638 -10.407 16.750 1.00 94.12 128 GLY A C 1
ATOM 935 O O . GLY A 1 128 ? -12.245 -10.055 15.633 1.00 94.12 128 GLY A O 1
ATOM 936 N N . PRO A 1 129 ? -12.100 -9.913 17.883 1.00 95.88 129 PRO A N 1
ATOM 937 C CA . PRO A 1 129 ? -11.010 -8.947 17.873 1.00 95.88 129 PRO A CA 1
ATOM 938 C C . PRO A 1 129 ? -9.829 -9.473 17.056 1.00 95.88 129 PRO A C 1
ATOM 940 O O . PRO A 1 129 ? -9.258 -10.513 17.390 1.00 95.88 129 PRO A O 1
ATOM 943 N N . THR A 1 130 ? -9.464 -8.776 15.981 1.00 96.12 130 THR A N 1
ATOM 944 C CA . THR A 1 130 ? -8.451 -9.263 15.030 1.00 96.12 130 THR A CA 1
ATOM 945 C C . THR A 1 130 ? -7.369 -8.223 14.757 1.00 96.12 130 THR A C 1
ATOM 947 O O . THR A 1 130 ? -7.650 -7.047 14.532 1.00 96.12 130 THR A O 1
ATOM 950 N N . ARG A 1 131 ? -6.107 -8.659 14.777 1.00 95.88 131 ARG A N 1
ATOM 951 C CA . ARG A 1 131 ? -4.951 -7.871 14.353 1.00 95.88 131 ARG A CA 1
ATOM 952 C C . ARG A 1 131 ? -4.490 -8.328 12.977 1.00 95.88 131 ARG A C 1
ATOM 954 O O . ARG A 1 131 ? -4.140 -9.491 12.791 1.00 95.88 131 ARG A O 1
ATOM 961 N N . PHE A 1 132 ? -4.408 -7.392 12.045 1.00 97.06 132 PHE A N 1
ATOM 962 C CA . PHE A 1 132 ? -3.882 -7.611 10.708 1.00 97.06 132 PHE A CA 1
ATOM 963 C C . PHE A 1 132 ? -2.462 -7.083 10.606 1.00 97.06 132 PHE A C 1
ATOM 965 O O . PHE A 1 132 ? -2.209 -5.923 10.922 1.00 97.06 132 PHE A O 1
ATOM 972 N N . ARG A 1 133 ? -1.550 -7.920 10.113 1.00 96.19 133 ARG A N 1
ATOM 973 C CA . ARG A 1 133 ? -0.186 -7.517 9.768 1.00 96.19 133 ARG A CA 1
ATOM 974 C C . ARG A 1 133 ? 0.106 -7.893 8.324 1.00 96.19 133 ARG A C 1
ATOM 976 O O . ARG A 1 133 ? 0.376 -9.052 8.008 1.00 96.19 133 ARG A O 1
ATOM 983 N N . CYS A 1 134 ? 0.038 -6.915 7.431 1.00 95.81 134 CYS A N 1
ATOM 984 C CA . CYS A 1 134 ? 0.214 -7.171 6.005 1.00 95.81 134 CYS A CA 1
ATOM 985 C C . CYS A 1 134 ? 0.770 -5.981 5.228 1.00 95.81 134 CYS A C 1
ATOM 987 O O . CYS A 1 134 ? 1.107 -4.951 5.800 1.00 95.81 134 CYS A O 1
ATOM 989 N N . HIS A 1 135 ? 0.951 -6.133 3.916 1.00 96.56 135 HIS A N 1
ATOM 990 C CA . HIS A 1 135 ? 1.260 -4.997 3.052 1.00 96.56 135 HIS A CA 1
ATOM 991 C C . HIS A 1 135 ? -0.028 -4.320 2.578 1.00 96.56 135 HIS A C 1
ATOM 993 O O . HIS A 1 135 ? -0.160 -3.106 2.721 1.00 96.56 135 HIS A O 1
ATOM 999 N N . THR A 1 136 ? -0.985 -5.114 2.098 1.00 97.06 136 THR A N 1
ATOM 1000 C CA . THR A 1 136 ? -2.290 -4.646 1.617 1.00 97.06 136 THR A CA 1
ATOM 1001 C C . THR A 1 136 ? -3.406 -5.397 2.333 1.00 97.06 136 THR A C 1
ATOM 1003 O O . THR A 1 136 ? -3.398 -6.630 2.343 1.00 97.06 136 THR A O 1
ATOM 1006 N N . LEU A 1 137 ? -4.347 -4.653 2.913 1.00 98.25 137 LEU A N 1
ATOM 1007 C CA . LEU A 1 137 ? -5.562 -5.173 3.534 1.00 98.25 137 LEU A CA 1
ATOM 1008 C C . LEU A 1 137 ? -6.790 -4.651 2.794 1.00 98.25 137 LEU A C 1
ATOM 1010 O O . LEU A 1 137 ? -6.929 -3.444 2.618 1.00 98.25 137 LEU A O 1
ATOM 1014 N N . GLU A 1 138 ? -7.700 -5.546 2.445 1.00 98.19 138 GLU A N 1
ATOM 1015 C CA . GLU A 1 138 ? -9.010 -5.211 1.899 1.00 98.19 138 GLU A CA 1
ATOM 1016 C C . GLU A 1 138 ? -10.091 -5.929 2.713 1.00 98.19 138 GLU A C 1
ATOM 1018 O O . GLU A 1 138 ? -10.072 -7.155 2.846 1.00 98.19 138 GLU A O 1
ATOM 1023 N N . ILE A 1 139 ? -11.005 -5.164 3.313 1.00 97.62 139 ILE A N 1
ATOM 1024 C CA . ILE A 1 139 ? -12.133 -5.689 4.092 1.00 97.62 139 ILE A CA 1
ATOM 1025 C C . ILE A 1 139 ? -13.428 -5.294 3.384 1.00 97.62 139 ILE A C 1
ATOM 1027 O O . ILE A 1 139 ? -13.911 -4.167 3.521 1.00 97.62 139 ILE A O 1
ATOM 1031 N N . GLU A 1 140 ? -14.004 -6.242 2.649 1.00 96.88 140 GLU A N 1
ATOM 1032 C CA . GLU A 1 140 ? -15.251 -6.038 1.904 1.00 96.88 140 GLU A CA 1
ATOM 1033 C C . GLU A 1 140 ? -16.478 -6.348 2.759 1.00 96.88 140 GLU A C 1
ATOM 1035 O O . GLU A 1 140 ? -17.443 -5.591 2.776 1.00 96.88 140 GLU A O 1
ATOM 1040 N N . ALA A 1 141 ? -16.434 -7.449 3.511 1.00 93.38 141 ALA A N 1
ATOM 1041 C CA . ALA A 1 141 ? -17.583 -7.920 4.283 1.00 93.38 141 ALA A CA 1
ATOM 1042 C C . ALA A 1 141 ? -17.791 -7.190 5.619 1.00 93.38 141 ALA A C 1
ATOM 1044 O O . ALA A 1 141 ? -18.825 -7.369 6.263 1.00 93.38 141 ALA A O 1
ATOM 1045 N N . GLY A 1 142 ? -16.825 -6.368 6.034 1.00 95.19 142 GLY A N 1
ATOM 1046 C CA . GLY A 1 142 ? -16.891 -5.606 7.277 1.00 95.19 142 GLY A CA 1
ATOM 1047 C C . GLY A 1 142 ? -16.397 -6.363 8.513 1.00 95.19 142 GLY A C 1
ATOM 1048 O O . GLY A 1 142 ? -15.819 -7.450 8.432 1.00 95.19 142 GLY A O 1
ATOM 1049 N N . ALA A 1 143 ? -16.609 -5.765 9.683 1.00 96.62 143 ALA A N 1
ATOM 1050 C CA . ALA A 1 143 ? -16.203 -6.328 10.970 1.00 96.62 143 ALA A CA 1
ATOM 1051 C C . ALA A 1 143 ? -17.227 -5.992 12.059 1.00 96.62 143 ALA A C 1
ATOM 1053 O O . ALA A 1 143 ? -17.688 -4.862 12.140 1.00 96.62 143 ALA A O 1
ATOM 1054 N N . MET A 1 144 ? -17.561 -6.955 12.917 1.00 95.81 144 MET A N 1
ATOM 1055 C CA . MET A 1 144 ? -18.450 -6.768 14.080 1.00 95.81 144 MET A CA 1
ATOM 1056 C C . MET A 1 144 ? -17.666 -6.703 15.400 1.00 95.81 144 MET A C 1
ATOM 1058 O O . MET A 1 144 ? -18.205 -6.950 16.477 1.00 95.81 144 MET A O 1
ATOM 1062 N N . ALA A 1 145 ? -16.359 -6.468 15.305 1.00 95.50 145 ALA A N 1
ATOM 1063 C CA . ALA A 1 145 ? -15.434 -6.481 16.422 1.00 95.50 145 ALA A CA 1
ATOM 1064 C C . ALA A 1 145 ? -14.299 -5.480 16.196 1.00 95.50 145 ALA A C 1
ATOM 1066 O O . ALA A 1 145 ? -14.109 -4.957 15.095 1.00 95.50 145 ALA A O 1
ATOM 1067 N N . ASP A 1 146 ? -13.522 -5.238 17.250 1.00 96.19 146 ASP A N 1
ATOM 1068 C CA . ASP A 1 146 ? -12.359 -4.358 17.196 1.00 96.19 146 ASP A CA 1
ATOM 1069 C C . ASP A 1 146 ? -11.292 -4.902 16.236 1.00 96.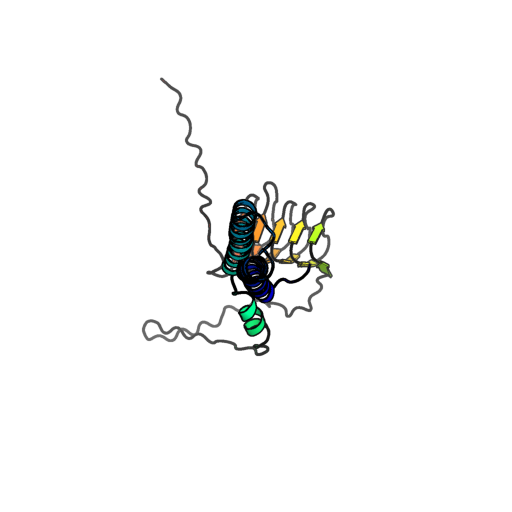19 146 ASP A C 1
ATOM 1071 O O . ASP A 1 146 ? -10.919 -6.079 16.291 1.00 96.19 146 ASP A O 1
ATOM 1075 N N . ILE A 1 147 ? -10.744 -4.025 15.396 1.00 96.69 147 ILE A N 1
ATOM 1076 C CA . ILE A 1 147 ? -9.664 -4.371 14.472 1.00 96.69 147 ILE A CA 1
ATOM 1077 C C . ILE A 1 147 ? -8.441 -3.476 14.673 1.00 96.69 147 ILE A C 1
ATOM 1079 O O . ILE A 1 147 ? -8.535 -2.256 14.831 1.00 96.69 147 ILE A O 1
ATOM 1083 N N . ASP A 1 148 ? -7.268 -4.103 14.658 1.00 96.88 148 ASP A N 1
ATOM 1084 C CA . ASP A 1 148 ? -5.967 -3.436 14.720 1.00 96.88 148 ASP A CA 1
ATOM 1085 C C . ASP A 1 148 ? -5.218 -3.713 13.417 1.00 96.88 148 ASP A C 1
ATOM 1087 O O . ASP A 1 148 ? -4.883 -4.854 13.108 1.00 96.88 148 ASP A O 1
ATOM 1091 N N . VAL A 1 149 ? -5.002 -2.677 12.618 1.00 97.31 149 VAL A N 1
ATOM 1092 C CA . VAL A 1 149 ? -4.496 -2.786 11.252 1.00 97.31 149 VAL A CA 1
ATOM 1093 C C . VAL A 1 149 ? -3.086 -2.216 11.181 1.00 97.31 149 VAL A C 1
ATOM 1095 O O . VAL A 1 149 ? -2.886 -1.004 11.256 1.00 97.31 149 VAL A O 1
ATOM 1098 N N . GLU A 1 150 ? -2.112 -3.101 10.987 1.00 96.44 150 GLU A N 1
ATOM 1099 C CA . GLU A 1 150 ? -0.724 -2.784 10.660 1.00 96.44 150 GLU A CA 1
ATOM 1100 C C . GLU A 1 150 ? -0.482 -3.127 9.179 1.00 96.44 150 GLU A C 1
ATOM 1102 O O . GLU A 1 150 ? -0.135 -4.261 8.833 1.00 96.44 150 GLU A O 1
ATOM 1107 N N . ALA A 1 151 ? -0.718 -2.156 8.290 1.00 96.81 151 ALA A N 1
ATOM 1108 C CA . ALA A 1 151 ? -0.639 -2.355 6.841 1.00 96.81 151 ALA A CA 1
ATOM 1109 C C . ALA A 1 151 ? -0.014 -1.163 6.110 1.00 96.81 151 ALA A C 1
ATOM 1111 O O . ALA A 1 151 ? -0.060 -0.042 6.597 1.00 96.81 151 ALA A O 1
ATOM 1112 N N . HIS A 1 152 ? 0.567 -1.363 4.921 1.00 96.69 152 HIS A N 1
ATOM 1113 C CA . HIS A 1 152 ? 0.975 -0.223 4.089 1.00 96.69 152 HIS A CA 1
ATOM 1114 C C . HIS A 1 152 ? -0.268 0.482 3.534 1.00 96.69 152 HIS A C 1
ATOM 1116 O O . HIS A 1 152 ? -0.376 1.704 3.641 1.00 96.69 152 HIS A O 1
ATOM 1122 N N . VAL A 1 153 ? -1.202 -0.305 2.998 1.00 97.38 153 VAL A N 1
ATOM 1123 C CA . VAL A 1 153 ? -2.482 0.145 2.443 1.00 97.38 153 VAL A CA 1
ATOM 1124 C C . VAL A 1 153 ? -3.612 -0.645 3.097 1.00 97.38 153 VAL A C 1
ATOM 1126 O O . VAL A 1 153 ? -3.522 -1.871 3.180 1.00 97.38 153 VAL A O 1
ATOM 1129 N N . ALA A 1 154 ? -4.665 0.040 3.537 1.00 98.12 154 ALA A N 1
ATOM 1130 C CA . ALA A 1 154 ? -5.900 -0.593 3.989 1.00 98.12 154 ALA A CA 1
ATOM 1131 C C . ALA A 1 154 ? -7.119 0.037 3.314 1.00 98.12 154 ALA A C 1
ATOM 1133 O O . ALA A 1 154 ? -7.296 1.252 3.385 1.00 98.12 154 ALA A O 1
ATOM 1134 N N . LEU A 1 155 ? -7.956 -0.802 2.707 1.00 98.19 155 LEU A N 1
ATOM 1135 C CA . LEU A 1 155 ? -9.238 -0.438 2.118 1.00 98.19 155 LEU A CA 1
ATOM 1136 C C . LEU A 1 155 ? -10.369 -1.078 2.928 1.00 98.19 155 LEU A C 1
ATOM 1138 O O . LEU A 1 155 ? -10.440 -2.301 3.067 1.00 98.19 155 LEU A O 1
ATOM 1142 N N . LEU A 1 156 ? -11.236 -0.238 3.483 1.00 97.88 156 LEU A N 1
ATOM 1143 C CA . LEU A 1 156 ? -12.386 -0.638 4.284 1.00 97.88 156 LEU A CA 1
ATOM 1144 C C . LEU A 1 156 ? -13.657 -0.310 3.499 1.00 97.88 156 LEU A C 1
ATOM 1146 O O . LEU A 1 156 ? -14.040 0.856 3.415 1.00 97.88 156 LEU A O 1
ATOM 1150 N N . SER A 1 157 ? -14.289 -1.330 2.921 1.00 97.81 157 SER A N 1
ATOM 1151 C CA . SER A 1 157 ? -15.484 -1.170 2.078 1.00 97.81 157 SER A CA 1
ATOM 1152 C C . SER A 1 157 ? -16.767 -1.615 2.781 1.00 97.81 157 SER A C 1
ATOM 1154 O O . SER A 1 157 ? -17.848 -1.115 2.484 1.00 97.81 157 SER A O 1
ATOM 1156 N N . GLY A 1 158 ? -16.654 -2.546 3.731 1.00 95.94 158 GLY A N 1
ATOM 1157 C CA . GLY A 1 158 ? -17.788 -3.050 4.502 1.00 95.94 158 GLY A CA 1
ATOM 1158 C C . GLY A 1 158 ? -18.149 -2.206 5.733 1.00 95.94 158 GLY A C 1
ATOM 1159 O O . GLY A 1 158 ? -17.386 -1.329 6.146 1.00 95.94 158 GLY A O 1
ATOM 1160 N N . PRO A 1 159 ? -19.299 -2.490 6.371 1.00 97.44 159 PRO A N 1
ATOM 1161 C CA . PRO A 1 159 ? -19.674 -1.881 7.645 1.00 97.44 159 PRO A CA 1
ATOM 1162 C C . PRO A 1 159 ? -18.773 -2.381 8.782 1.00 97.44 159 PRO A C 1
ATOM 1164 O O . PRO A 1 159 ? -18.459 -3.569 8.862 1.00 97.44 159 PRO A O 1
ATOM 1167 N N . ILE A 1 160 ? -18.365 -1.489 9.683 1.00 97.56 160 ILE A N 1
ATOM 1168 C CA . ILE A 1 160 ? -17.504 -1.834 10.817 1.00 97.56 160 ILE A CA 1
ATOM 1169 C C . ILE A 1 160 ? -18.152 -1.369 12.121 1.00 97.56 160 ILE A C 1
ATOM 1171 O O . ILE A 1 160 ? -18.226 -0.171 12.400 1.00 97.56 160 ILE A O 1
ATOM 1175 N N . ASP A 1 161 ? -18.581 -2.345 12.920 1.00 96.25 161 ASP A N 1
ATOM 1176 C CA . ASP A 1 161 ? -19.168 -2.182 14.249 1.00 96.25 161 ASP A CA 1
ATOM 1177 C C . ASP A 1 161 ? -18.165 -2.526 15.351 1.00 96.25 161 ASP A C 1
ATOM 1179 O O . ASP A 1 161 ? -18.323 -3.458 16.135 1.00 96.25 161 ASP A O 1
ATOM 1183 N N . GLY A 1 162 ? -17.059 -1.787 15.352 1.00 94.44 162 GLY A N 1
ATOM 1184 C CA . GLY A 1 162 ? -15.964 -1.956 16.295 1.00 94.44 162 GLY A CA 1
ATOM 1185 C C . GLY A 1 162 ? -14.963 -0.816 16.194 1.00 94.44 162 GLY A C 1
ATOM 1186 O O . GLY A 1 162 ? -15.006 -0.002 15.267 1.00 94.44 162 GLY A O 1
ATOM 1187 N N . ARG A 1 163 ? -14.045 -0.733 17.158 1.00 95.56 163 ARG A N 1
ATOM 1188 C CA . ARG A 1 163 ? -12.954 0.241 17.095 1.00 95.56 163 ARG A CA 1
ATOM 1189 C C . ARG A 1 163 ? -11.964 -0.165 16.011 1.00 95.56 163 ARG A C 1
ATOM 1191 O O . ARG A 1 163 ? -11.466 -1.289 16.009 1.00 95.56 163 ARG A O 1
ATOM 1198 N N . VAL A 1 164 ? -11.579 0.794 15.175 1.00 96.88 164 VAL A N 1
ATOM 1199 C CA . VAL A 1 164 ? -10.519 0.616 14.181 1.00 96.88 164 VAL A CA 1
ATOM 1200 C C . VAL A 1 164 ? -9.273 1.343 14.648 1.00 96.88 164 VAL A C 1
ATOM 1202 O O . VAL A 1 164 ? -9.275 2.559 14.827 1.00 96.88 164 VAL A O 1
ATOM 1205 N N . THR A 1 165 ? -8.181 0.610 14.832 1.00 96.12 165 THR A N 1
ATOM 1206 C CA . THR A 1 165 ? -6.854 1.204 15.009 1.00 96.12 165 THR A CA 1
ATOM 1207 C C . THR A 1 165 ? -6.060 1.013 13.730 1.00 96.12 165 THR A C 1
ATOM 1209 O O . THR A 1 165 ? -5.859 -0.117 13.306 1.00 96.12 165 THR A O 1
ATOM 1212 N N . PHE A 1 166 ? -5.595 2.101 13.119 1.00 96.50 166 PHE A N 1
ATOM 1213 C CA . PHE A 1 166 ? -4.811 2.044 11.889 1.00 96.50 166 PHE A CA 1
ATOM 1214 C C . PHE A 1 166 ? -3.377 2.537 12.093 1.00 96.50 166 PHE A C 1
ATOM 1216 O O . PHE A 1 166 ? -3.124 3.606 12.669 1.00 96.50 166 PHE A O 1
ATOM 1223 N N . PHE A 1 167 ? -2.432 1.754 11.578 1.00 94.94 167 PHE A N 1
ATOM 1224 C CA . PHE A 1 167 ? -1.021 2.078 11.476 1.00 94.94 167 PHE A CA 1
ATOM 1225 C C . PHE A 1 167 ? -0.501 1.693 10.088 1.00 94.94 167 PHE A C 1
ATOM 1227 O O . PHE A 1 167 ? -0.352 0.513 9.772 1.00 94.94 167 PHE A O 1
ATOM 1234 N N . GLY A 1 168 ? -0.191 2.700 9.274 1.00 94.50 168 GLY A N 1
ATOM 1235 C CA . GLY A 1 168 ? 0.193 2.478 7.891 1.00 94.50 168 GLY A CA 1
ATOM 1236 C C . GLY A 1 168 ? 0.593 3.716 7.107 1.00 94.50 168 GLY A C 1
ATOM 1237 O O . GLY A 1 168 ? 0.988 4.738 7.674 1.00 94.50 168 GLY A O 1
ATOM 1238 N N . HIS A 1 169 ? 0.526 3.599 5.781 1.00 94.25 169 HIS A N 1
ATOM 1239 C CA . HIS A 1 169 ? 0.786 4.704 4.860 1.00 94.25 169 HIS A CA 1
ATOM 1240 C C . HIS A 1 169 ? -0.516 5.290 4.306 1.00 94.25 169 HIS A C 1
ATOM 1242 O O . HIS A 1 169 ? -0.704 6.501 4.393 1.00 94.25 169 HIS A O 1
ATOM 1248 N N . HIS A 1 170 ? -1.417 4.443 3.804 1.00 95.81 170 HIS A N 1
ATOM 1249 C CA . HIS A 1 170 ? -2.676 4.846 3.176 1.00 95.81 170 HIS A CA 1
ATOM 1250 C C . HIS A 1 170 ? -3.856 4.089 3.794 1.00 95.81 170 HIS A C 1
ATOM 1252 O O . HIS A 1 170 ? -3.824 2.860 3.885 1.00 95.81 170 HIS A O 1
ATOM 1258 N N . LEU A 1 171 ? -4.863 4.830 4.250 1.00 96.69 171 LEU A N 1
ATOM 1259 C CA . LEU A 1 171 ? -6.140 4.293 4.714 1.00 96.69 171 LEU A CA 1
ATOM 1260 C C . LEU A 1 171 ? -7.249 4.867 3.840 1.00 96.69 171 LEU A C 1
ATOM 1262 O O . LEU A 1 171 ? -7.396 6.085 3.793 1.00 96.69 171 LEU A O 1
ATOM 1266 N N . ALA A 1 172 ? -8.044 4.000 3.226 1.00 97.31 172 ALA A N 1
ATOM 1267 C CA . ALA A 1 172 ? -9.245 4.367 2.495 1.00 97.31 172 ALA A CA 1
ATOM 1268 C C . ALA A 1 172 ? -10.481 3.735 3.142 1.00 97.31 172 ALA A C 1
ATOM 1270 O O . ALA A 1 172 ? -10.525 2.526 3.379 1.00 97.31 172 ALA A O 1
ATOM 1271 N N . ILE A 1 173 ? -11.489 4.558 3.415 1.00 96.94 173 ILE A N 1
ATOM 1272 C CA . ILE A 1 173 ? -12.834 4.130 3.802 1.00 96.94 173 ILE A CA 1
ATOM 1273 C C . ILE A 1 173 ? -13.727 4.383 2.591 1.00 96.94 173 ILE A C 1
ATOM 1275 O O . ILE A 1 173 ? -14.010 5.542 2.283 1.00 96.94 173 ILE A O 1
ATOM 1279 N N . ALA A 1 174 ? -14.118 3.313 1.900 1.00 96.69 174 ALA A N 1
ATOM 1280 C CA . ALA A 1 174 ? -14.808 3.397 0.618 1.00 96.69 174 ALA A CA 1
ATOM 1281 C C . ALA A 1 174 ? -16.231 3.957 0.754 1.00 96.69 174 ALA A C 1
ATOM 1283 O O . ALA A 1 174 ? -16.839 3.932 1.830 1.00 96.69 174 ALA A O 1
ATOM 1284 N N . GLU A 1 175 ? -16.784 4.421 -0.365 1.00 94.75 175 GLU A N 1
ATOM 1285 C CA . GLU A 1 175 ? -18.185 4.825 -0.455 1.00 94.75 175 GLU A CA 1
ATOM 1286 C C . GLU A 1 175 ? -19.119 3.681 -0.010 1.00 94.75 175 GLU A C 1
ATOM 1288 O O . GLU A 1 175 ? -19.012 2.540 -0.458 1.00 94.75 175 GLU A O 1
ATOM 1293 N N . GLY A 1 176 ? -20.043 3.983 0.905 1.00 93.19 176 GLY A N 1
ATOM 1294 C CA . GLY A 1 176 ? -20.982 3.006 1.468 1.00 93.19 176 GLY A CA 1
ATOM 1295 C C . GLY A 1 176 ? -20.489 2.272 2.720 1.00 93.19 176 GLY A C 1
ATOM 1296 O O . GLY A 1 176 ? -21.315 1.692 3.428 1.00 93.19 176 GLY A O 1
ATOM 1297 N N . ALA A 1 177 ? -19.199 2.356 3.061 1.00 96.88 177 ALA A N 1
ATOM 1298 C CA . ALA A 1 177 ? -18.706 1.863 4.342 1.00 96.88 177 ALA A CA 1
ATOM 1299 C C . ALA A 1 177 ? -19.247 2.733 5.489 1.00 96.88 177 ALA A C 1
ATOM 1301 O O . ALA A 1 177 ? -19.221 3.966 5.427 1.00 96.88 177 ALA A O 1
ATOM 1302 N N . VAL A 1 178 ? -19.731 2.090 6.554 1.00 97.25 178 VAL A N 1
ATOM 1303 C CA . VAL A 1 178 ? -20.216 2.766 7.765 1.00 97.25 178 VAL A CA 1
ATOM 1304 C C . VAL A 1 178 ? -19.415 2.266 8.954 1.00 97.25 178 VAL A C 1
ATOM 1306 O O . VAL A 1 178 ? -19.517 1.100 9.329 1.00 97.25 178 VAL A O 1
ATOM 1309 N N . LEU A 1 179 ? -18.627 3.158 9.544 1.00 97.00 179 LEU A N 1
ATOM 1310 C CA . LEU A 1 179 ? -17.856 2.911 10.752 1.00 97.00 179 LEU A CA 1
ATOM 1311 C C . LEU A 1 179 ? -18.607 3.500 11.950 1.00 97.00 179 LEU A C 1
ATOM 1313 O O . LEU A 1 179 ? -18.636 4.719 12.129 1.00 97.00 179 LEU A O 1
ATOM 1317 N N . THR A 1 180 ? -19.236 2.651 12.761 1.00 96.75 180 THR A N 1
ATOM 1318 C CA . THR A 1 180 ? -19.961 3.085 13.971 1.00 96.75 180 THR A CA 1
ATOM 1319 C C . THR A 1 180 ? -19.029 3.298 15.163 1.00 96.75 180 THR A C 1
ATOM 1321 O O . THR A 1 180 ? -19.326 4.118 16.031 1.00 96.75 180 THR A O 1
ATOM 1324 N N . GLY A 1 181 ? -17.895 2.594 15.201 1.00 94.06 181 GLY A N 1
ATOM 1325 C CA . GLY A 1 181 ? -16.897 2.704 16.263 1.00 94.06 181 GLY A CA 1
ATOM 1326 C C . GLY A 1 181 ? -15.886 3.840 16.080 1.00 94.06 181 GLY A C 1
ATOM 1327 O O . GLY A 1 181 ? -15.864 4.548 15.073 1.00 94.06 181 GLY A O 1
ATOM 1328 N N . ASP A 1 182 ? -15.015 4.004 17.080 1.00 94.88 182 ASP A N 1
ATOM 1329 C CA . ASP A 1 182 ? -13.951 5.012 17.047 1.00 94.88 182 ASP A CA 1
ATOM 1330 C C . ASP A 1 182 ? -12.876 4.651 16.014 1.00 94.88 182 ASP A C 1
ATOM 1332 O O . ASP A 1 182 ? -12.413 3.506 15.945 1.00 94.88 182 ASP A O 1
ATOM 1336 N N . LEU A 1 183 ? -12.395 5.660 15.287 1.00 95.88 183 LEU A N 1
ATOM 1337 C CA . LEU A 1 183 ? -11.266 5.535 14.373 1.00 95.88 183 LEU A CA 1
ATOM 1338 C C . LEU A 1 183 ? -10.013 6.125 15.019 1.00 95.88 183 LEU A C 1
ATOM 1340 O O . LEU A 1 183 ? -9.897 7.335 15.188 1.00 95.88 183 LEU A O 1
ATOM 1344 N N . THR A 1 184 ? -9.043 5.280 15.361 1.00 94.69 184 THR A N 1
ATOM 1345 C CA . THR A 1 184 ? -7.754 5.707 15.917 1.00 94.69 184 THR A CA 1
ATOM 1346 C C . THR A 1 184 ? -6.645 5.580 14.879 1.00 94.69 184 THR A C 1
ATOM 1348 O O . THR A 1 184 ? -6.144 4.488 14.611 1.00 94.69 184 THR A O 1
ATOM 1351 N N . ILE A 1 185 ? -6.186 6.707 14.344 1.00 94.12 185 ILE A N 1
ATOM 1352 C CA . ILE A 1 185 ? -5.084 6.773 13.382 1.00 94.12 185 ILE A CA 1
ATOM 1353 C C . ILE A 1 185 ? -3.781 7.029 14.141 1.00 94.12 185 ILE A C 1
ATOM 1355 O O . ILE A 1 185 ? -3.484 8.143 14.582 1.00 94.12 185 ILE A O 1
ATOM 1359 N N . ARG A 1 186 ? -2.972 5.978 14.313 1.00 89.25 186 ARG A N 1
ATOM 1360 C CA . ARG A 1 186 ? -1.671 6.079 14.997 1.00 89.25 186 ARG A CA 1
ATOM 1361 C C . ARG A 1 186 ? -0.592 6.664 14.097 1.00 89.25 186 ARG A C 1
ATOM 1363 O O . ARG A 1 186 ? 0.262 7.415 14.573 1.00 89.25 186 ARG A O 1
ATOM 1370 N N . ARG A 1 187 ? -0.614 6.270 12.823 1.00 87.94 187 ARG A N 1
ATOM 1371 C CA . ARG A 1 187 ? 0.283 6.732 11.765 1.00 87.94 187 ARG A CA 1
ATOM 1372 C C . ARG A 1 187 ? -0.401 6.489 10.426 1.00 87.94 187 ARG A C 1
ATOM 1374 O O . ARG A 1 187 ? -0.737 5.350 10.128 1.00 87.94 187 ARG A O 1
ATOM 1381 N N . ALA A 1 188 ? -0.583 7.546 9.653 1.00 89.69 188 ALA A N 1
ATOM 1382 C CA . ALA A 1 188 ? -0.985 7.492 8.256 1.00 89.69 188 ALA A CA 1
ATOM 1383 C C . ALA A 1 188 ? -0.339 8.681 7.546 1.00 89.69 188 ALA A C 1
ATOM 1385 O O . ALA A 1 188 ? -0.142 9.731 8.160 1.00 89.69 188 ALA A O 1
ATOM 1386 N N . HIS A 1 189 ? 0.038 8.497 6.287 1.00 87.44 189 HIS A N 1
ATOM 1387 C CA . HIS A 1 189 ? 0.463 9.599 5.430 1.00 87.44 189 HIS A CA 1
ATOM 1388 C C . HIS A 1 189 ? -0.742 10.206 4.709 1.00 87.44 189 HIS A C 1
ATOM 1390 O O . HIS A 1 189 ? -0.869 11.425 4.634 1.00 87.44 189 HIS A O 1
ATOM 1396 N N . THR A 1 190 ? -1.650 9.344 4.254 1.00 88.19 190 THR A N 1
ATOM 1397 C CA . THR A 1 190 ? -2.876 9.718 3.556 1.00 88.19 190 T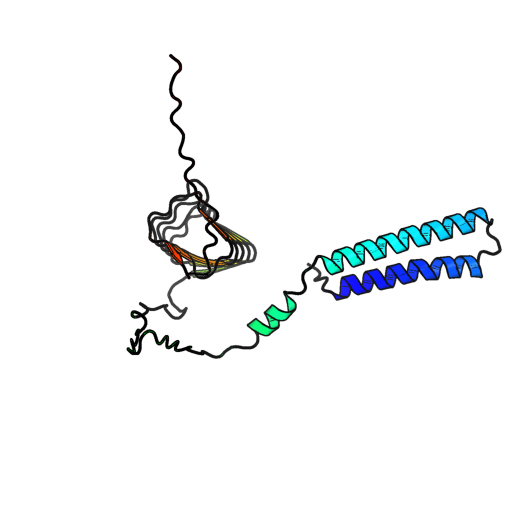HR A CA 1
ATOM 1398 C C . THR A 1 190 ? -4.049 8.958 4.161 1.00 88.19 190 THR A C 1
ATOM 1400 O O . THR A 1 190 ? -3.943 7.760 4.438 1.00 88.19 190 THR A O 1
ATOM 1403 N N . VAL A 1 191 ? -5.154 9.667 4.386 1.00 93.25 191 VAL A N 1
ATOM 1404 C CA . VAL A 1 191 ? -6.416 9.095 4.857 1.00 93.25 191 VAL A CA 1
ATOM 1405 C C . VAL A 1 191 ? -7.530 9.634 3.971 1.00 93.25 191 VAL A C 1
ATOM 1407 O O . VAL A 1 191 ? -7.767 10.840 3.945 1.00 93.25 191 VAL A O 1
ATOM 1410 N N . GLU A 1 192 ? -8.187 8.738 3.251 1.00 93.75 192 GLU A N 1
ATOM 1411 C CA . GLU A 1 192 ? -9.315 9.013 2.366 1.00 93.75 192 GLU A CA 1
ATOM 1412 C C . GLU A 1 192 ? -10.580 8.459 3.020 1.00 93.75 192 GLU A C 1
ATOM 1414 O O . GLU A 1 192 ? -10.654 7.279 3.365 1.00 93.75 192 GLU A O 1
ATOM 1419 N N . ILE A 1 193 ? -11.564 9.325 3.255 1.00 94.44 193 ILE A N 1
ATOM 1420 C CA . ILE A 1 193 ? -12.831 8.948 3.884 1.00 94.44 193 ILE A CA 1
ATOM 1421 C C . ILE A 1 193 ? -13.951 9.347 2.933 1.00 94.44 193 ILE A C 1
ATOM 1423 O O . ILE A 1 193 ? -14.358 10.507 2.904 1.00 94.44 193 ILE A O 1
ATOM 1427 N N . GLU A 1 194 ? -14.416 8.381 2.148 1.00 94.19 194 GLU A N 1
ATOM 1428 C CA . GLU A 1 194 ? -15.578 8.511 1.261 1.00 94.19 194 GLU A CA 1
ATOM 1429 C C . GLU A 1 194 ? -16.846 7.935 1.913 1.00 94.19 194 GLU A C 1
ATOM 1431 O O . GLU A 1 194 ? -17.960 8.354 1.604 1.00 94.19 194 GLU A O 1
ATOM 1436 N N . GLY A 1 195 ? -16.679 6.996 2.850 1.00 93.56 195 GLY A N 1
ATOM 1437 C CA . GLY A 1 195 ? -17.753 6.454 3.681 1.00 93.56 195 GLY A CA 1
ATOM 1438 C C . GLY A 1 195 ? -18.157 7.349 4.862 1.00 93.56 195 GLY A C 1
ATOM 1439 O O . GLY A 1 195 ? -17.764 8.510 4.982 1.00 93.56 195 GLY A O 1
ATOM 1440 N N . GLN A 1 196 ? -18.956 6.796 5.777 1.00 93.94 196 GLN A N 1
ATOM 1441 C CA . GLN A 1 196 ? -19.421 7.487 6.983 1.00 93.94 196 GLN A CA 1
ATOM 1442 C C . GLN A 1 196 ? -18.693 6.981 8.229 1.00 93.94 196 GLN A C 1
ATOM 1444 O O . GLN A 1 196 ? -18.679 5.783 8.498 1.00 93.94 196 GLN A O 1
ATOM 1449 N N . VAL A 1 197 ? -18.161 7.900 9.037 1.00 95.50 197 VAL A N 1
ATOM 1450 C CA . VAL A 1 197 ? -17.611 7.605 10.369 1.00 95.50 197 VAL A CA 1
ATOM 1451 C C . VAL A 1 197 ? -18.498 8.270 11.418 1.00 95.50 197 VAL A C 1
ATOM 1453 O O . VAL A 1 197 ? -18.559 9.495 11.487 1.00 95.50 197 VAL A O 1
ATOM 1456 N N . GLN A 1 198 ? -19.224 7.468 12.198 1.00 93.69 198 GLN A N 1
ATOM 1457 C CA . GLN A 1 198 ? -20.128 7.949 13.251 1.00 93.69 198 GLN A CA 1
ATOM 1458 C C . GLN A 1 198 ? -19.431 8.075 14.614 1.00 93.69 198 GLN A C 1
ATOM 1460 O O . GLN A 1 198 ? -19.900 8.831 15.465 1.00 93.69 198 GLN A O 1
ATOM 1465 N N . GLY A 1 199 ? -18.329 7.347 14.821 1.00 90.69 199 GLY A N 1
ATOM 1466 C CA . GLY A 1 199 ? -17.507 7.435 16.028 1.00 90.69 199 GLY A CA 1
ATOM 1467 C C . GLY A 1 199 ? -16.539 8.621 16.033 1.00 90.69 199 GLY A C 1
ATOM 1468 O O . GLY A 1 199 ? -16.515 9.451 15.122 1.00 90.69 199 GLY A O 1
ATOM 1469 N N . GLU A 1 200 ? -15.706 8.707 17.073 1.00 91.25 200 GLU A N 1
ATOM 1470 C CA . GLU A 1 200 ? -14.700 9.767 17.176 1.00 91.25 200 GLU A CA 1
ATOM 1471 C C . GLU A 1 200 ? -13.455 9.428 16.339 1.00 91.25 200 GLU A C 1
ATOM 1473 O O . GLU A 1 200 ? -12.891 8.333 16.443 1.00 91.25 200 GLU A O 1
ATOM 1478 N N . ILE A 1 201 ? -12.994 10.384 15.524 1.00 92.12 201 ILE A N 1
ATOM 1479 C CA . ILE A 1 201 ? -11.733 10.267 14.782 1.00 92.12 201 ILE A CA 1
ATOM 1480 C C . ILE A 1 201 ? -10.608 10.847 15.636 1.00 92.12 201 ILE A C 1
ATOM 1482 O O . ILE A 1 201 ? -10.460 12.060 15.777 1.00 92.12 201 ILE A O 1
ATOM 1486 N N . ASN A 1 202 ? -9.783 9.960 16.177 1.00 89.75 202 ASN A N 1
ATOM 1487 C CA . ASN A 1 202 ? -8.638 10.286 17.009 1.00 89.75 202 ASN A CA 1
ATOM 1488 C C . ASN A 1 202 ? -7.339 10.082 16.218 1.00 89.75 202 ASN A C 1
ATOM 1490 O O . ASN A 1 202 ? -7.069 8.991 15.718 1.00 89.75 202 ASN A O 1
ATOM 1494 N N . GLY A 1 203 ? -6.479 11.098 16.139 1.00 80.12 203 GLY A N 1
ATOM 1495 C CA . GLY A 1 203 ? -5.164 10.966 15.508 1.00 80.12 203 GLY A CA 1
ATOM 1496 C C . GLY A 1 203 ? -4.118 11.894 16.112 1.00 80.12 203 GLY A C 1
ATOM 1497 O O . GLY A 1 203 ? -4.440 12.861 16.798 1.00 80.12 203 GLY A O 1
ATOM 1498 N N . ARG A 1 204 ? -2.836 11.590 15.885 1.00 72.75 204 ARG A N 1
ATOM 1499 C CA . ARG A 1 204 ? -1.740 12.497 16.267 1.00 72.75 204 ARG A CA 1
ATOM 1500 C C . ARG A 1 204 ? -1.666 13.669 15.289 1.00 72.75 204 ARG A C 1
ATOM 1502 O O . ARG A 1 204 ? -1.817 13.469 14.090 1.00 72.75 204 ARG A O 1
ATOM 1509 N N . GLU A 1 205 ? -1.337 14.855 15.801 1.00 50.56 205 GLU A N 1
ATOM 1510 C CA . GLU A 1 205 ? -1.354 16.162 15.108 1.00 50.56 205 GLU A CA 1
ATOM 1511 C C . GLU A 1 205 ? -0.576 16.219 13.770 1.00 50.56 205 GLU A C 1
ATOM 1513 O O . GLU A 1 205 ? -0.827 17.098 12.956 1.00 50.56 205 GLU A O 1
ATOM 1518 N N . ASN A 1 206 ? 0.302 15.245 13.489 1.00 52.75 206 ASN A N 1
ATOM 1519 C CA . ASN A 1 206 ? 1.073 15.142 12.240 1.00 52.75 206 ASN A CA 1
ATOM 1520 C C . ASN A 1 206 ? 0.495 14.153 11.202 1.00 52.75 206 ASN A C 1
ATOM 1522 O O . ASN A 1 206 ? 1.139 13.915 10.184 1.00 52.75 206 ASN A O 1
ATOM 1526 N N . CYS A 1 207 ? -0.656 13.523 11.461 1.00 50.53 207 CYS A N 1
ATOM 1527 C CA . CYS A 1 207 ? -1.234 12.483 10.589 1.00 50.53 207 CYS A CA 1
ATOM 1528 C C . CYS A 1 207 ? -2.298 13.006 9.614 1.00 50.53 207 CYS A C 1
ATOM 1530 O O . CYS A 1 207 ? -2.811 12.235 8.809 1.00 50.53 207 CYS A O 1
ATOM 1532 N N . PHE A 1 208 ? -2.648 14.292 9.682 1.00 52.50 208 PHE A N 1
ATOM 1533 C CA . PHE A 1 208 ? -3.744 14.856 8.904 1.00 52.50 208 PHE A CA 1
ATOM 1534 C C . PHE A 1 208 ? -3.234 15.891 7.905 1.00 52.50 208 PHE A C 1
ATOM 1536 O O . PHE A 1 208 ? -3.224 17.089 8.176 1.00 52.50 208 PHE A O 1
ATOM 1543 N N . ALA A 1 209 ? -2.861 15.436 6.714 1.00 50.16 209 ALA A N 1
ATOM 1544 C CA . ALA A 1 209 ? -3.031 16.271 5.535 1.00 50.16 209 ALA A CA 1
ATOM 1545 C C . ALA A 1 209 ? -4.493 16.104 5.090 1.00 50.16 209 ALA A C 1
ATOM 1547 O O . ALA A 1 209 ? -4.780 15.298 4.212 1.00 50.16 209 ALA A O 1
ATOM 1548 N N . PHE A 1 210 ? -5.433 16.794 5.754 1.00 48.62 210 PHE A N 1
ATOM 1549 C CA . PHE A 1 210 ? -6.809 16.890 5.257 1.00 48.62 210 PHE A CA 1
ATOM 1550 C C . PHE A 1 210 ? -6.746 17.568 3.890 1.00 48.62 210 PHE A C 1
ATOM 1552 O O . PHE A 1 210 ? -6.600 18.787 3.796 1.00 48.62 210 PHE A O 1
ATOM 1559 N N . GLN A 1 211 ? -6.807 16.779 2.825 1.00 47.28 211 GLN A N 1
ATOM 1560 C CA . GLN A 1 211 ? -6.956 17.303 1.481 1.00 47.28 211 GLN A CA 1
ATOM 1561 C C . GLN A 1 211 ? -8.438 17.641 1.312 1.00 47.28 211 GLN A C 1
ATOM 1563 O O . GLN A 1 211 ? -9.228 16.798 0.918 1.00 47.28 211 GLN A O 1
ATOM 1568 N N . ASP A 1 212 ? -8.806 18.846 1.765 1.00 40.56 212 ASP A N 1
ATOM 1569 C CA . ASP A 1 212 ? -10.059 19.563 1.500 1.00 40.56 212 ASP A CA 1
ATOM 1570 C C . ASP A 1 212 ? -11.263 18.679 1.109 1.00 40.56 212 ASP A C 1
ATOM 1572 O O . ASP A 1 212 ? -11.710 18.672 -0.039 1.00 40.56 212 ASP A O 1
ATOM 1576 N N . LEU A 1 213 ? -11.891 18.036 2.100 1.00 42.62 213 LEU A N 1
ATOM 1577 C CA . LEU A 1 213 ? -13.328 17.760 2.040 1.00 42.62 213 LEU A CA 1
ATOM 1578 C C . LEU A 1 213 ? -14.059 19.104 2.147 1.00 42.62 213 LEU A C 1
ATOM 1580 O O . LEU A 1 213 ? -14.668 19.429 3.166 1.00 42.62 213 LEU A O 1
ATOM 1584 N N . ARG A 1 214 ? -13.980 19.934 1.101 1.00 35.94 214 ARG A N 1
ATOM 1585 C CA . ARG A 1 214 ? -15.026 20.926 0.883 1.00 35.94 214 ARG A CA 1
ATOM 1586 C C . ARG A 1 214 ? -16.274 20.119 0.546 1.00 35.94 214 ARG A C 1
ATOM 1588 O O . ARG A 1 214 ? -16.256 19.415 -0.464 1.00 35.94 214 ARG A O 1
ATOM 1595 N N . PRO A 1 215 ? -17.362 20.229 1.325 1.00 43.50 215 PRO A N 1
ATOM 1596 C CA . PRO A 1 215 ? -18.660 19.847 0.807 1.00 43.50 215 PRO A CA 1
ATOM 1597 C C . PRO A 1 215 ? -18.814 20.620 -0.503 1.00 43.50 215 PRO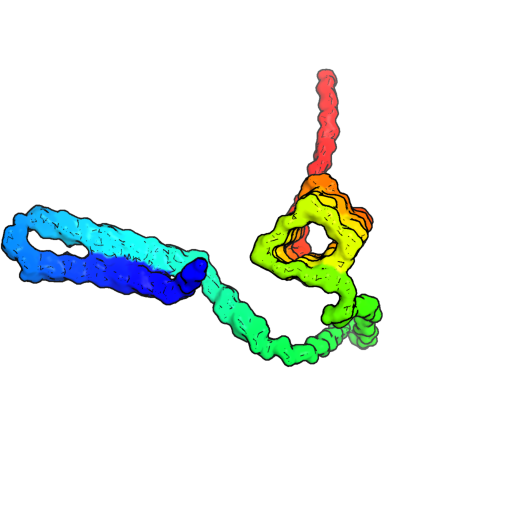 A C 1
ATOM 1599 O O . PRO A 1 215 ? -18.699 21.851 -0.499 1.00 43.50 215 PRO A O 1
ATOM 1602 N N . GLN A 1 216 ? -19.014 19.932 -1.628 1.00 45.06 216 GLN A N 1
ATOM 1603 C CA . GLN A 1 216 ? -19.604 20.601 -2.778 1.00 45.06 216 GLN A CA 1
ATOM 1604 C C . GLN A 1 216 ? -20.964 21.093 -2.296 1.00 45.06 216 GLN A C 1
ATOM 1606 O O . GLN A 1 216 ? -21.927 20.336 -2.192 1.00 45.06 216 GLN A O 1
ATOM 1611 N N . ALA A 1 217 ? -21.017 22.362 -1.902 1.00 43.81 217 ALA A N 1
ATOM 1612 C CA . ALA A 1 217 ? -22.262 23.058 -1.703 1.00 43.81 217 ALA A CA 1
ATOM 1613 C C . ALA A 1 217 ? -22.922 23.096 -3.080 1.00 43.81 217 ALA A C 1
ATOM 1615 O O . ALA A 1 217 ? -22.574 23.928 -3.920 1.00 43.81 217 ALA A O 1
ATOM 1616 N N . ASN A 1 218 ? -23.819 22.141 -3.321 1.00 48.56 218 ASN A N 1
ATOM 1617 C CA . ASN A 1 218 ? -24.760 22.189 -4.425 1.00 48.56 218 ASN A CA 1
ATOM 1618 C C . ASN A 1 218 ? -25.407 23.576 -4.379 1.00 48.56 218 ASN A C 1
ATOM 1620 O O . ASN A 1 218 ? -26.150 23.897 -3.450 1.00 48.56 218 ASN A O 1
ATOM 1624 N N . SER A 1 219 ? -25.039 24.431 -5.330 1.00 49.97 219 SER A N 1
ATOM 1625 C CA . SER A 1 219 ? -25.666 25.737 -5.480 1.00 49.97 219 SER A CA 1
ATOM 1626 C C . SER A 1 219 ? -27.092 25.475 -5.964 1.00 49.97 219 SER A C 1
ATOM 1628 O O . SER A 1 219 ? -27.243 24.762 -6.955 1.00 49.97 219 SER A O 1
ATOM 1630 N N . PRO A 1 220 ? -28.143 25.963 -5.284 1.00 61.12 220 PRO A N 1
ATOM 1631 C CA . PRO A 1 220 ? -29.500 25.782 -5.772 1.00 61.12 220 PRO A CA 1
ATOM 1632 C C . PRO A 1 220 ? -29.676 26.568 -7.074 1.00 61.12 220 PRO A C 1
ATOM 1634 O O . PRO A 1 220 ? -29.613 27.801 -7.080 1.00 61.12 220 PRO A O 1
ATOM 1637 N N . ASP A 1 221 ? -29.894 25.838 -8.167 1.00 59.91 221 ASP A N 1
ATOM 1638 C CA . ASP A 1 221 ? -30.317 26.384 -9.451 1.00 59.91 221 ASP A CA 1
ATOM 1639 C C . ASP A 1 221 ? -31.574 27.234 -9.241 1.00 59.91 221 ASP A C 1
ATOM 1641 O O . ASP A 1 221 ? -32.648 26.748 -8.882 1.00 59.91 221 ASP A O 1
ATOM 1645 N N . THR A 1 222 ? -31.425 28.542 -9.429 1.00 70.75 222 THR A N 1
ATOM 1646 C CA . THR A 1 222 ? -32.557 29.467 -9.453 1.00 70.75 222 THR A CA 1
ATOM 1647 C C . THR A 1 222 ? -33.220 29.353 -10.831 1.00 70.75 222 THR A C 1
ATOM 1649 O O . THR A 1 222 ? -32.508 29.454 -11.833 1.00 70.75 222 THR A O 1
ATOM 1652 N N . PRO A 1 223 ? -34.546 29.140 -10.935 1.00 69.12 223 PRO A N 1
ATOM 1653 C CA . PRO A 1 223 ? -35.200 29.024 -12.231 1.00 69.12 223 PRO A CA 1
ATOM 1654 C C . PRO A 1 223 ? -35.246 30.380 -12.959 1.00 69.12 223 PRO A C 1
ATOM 1656 O O . PRO A 1 223 ? -35.355 31.420 -12.301 1.00 69.12 223 PRO A O 1
ATOM 1659 N N . PRO A 1 224 ? -35.191 30.387 -14.304 1.00 73.25 224 PRO A N 1
ATOM 1660 C CA . PRO A 1 224 ? -35.285 31.609 -15.093 1.00 73.25 224 PRO A CA 1
ATOM 1661 C C . PRO A 1 224 ? -36.692 32.220 -15.019 1.00 73.25 224 PRO A C 1
ATOM 1663 O O . PRO A 1 224 ? -37.691 31.497 -14.990 1.00 73.25 224 PRO A O 1
ATOM 1666 N N . ALA A 1 225 ? -36.728 33.555 -14.978 1.00 71.94 225 ALA A N 1
ATOM 1667 C CA . ALA A 1 225 ? -37.933 34.384 -15.022 1.00 71.94 225 ALA A CA 1
ATOM 1668 C C . ALA A 1 225 ? -38.506 34.513 -16.440 1.00 71.94 225 ALA A C 1
ATOM 1670 O O . ALA A 1 225 ? -37.708 34.458 -17.405 1.00 71.94 225 ALA A O 1
#